Protein AF-A0A3B7BXQ2-F1 (afdb_monomer_lite)

Foldseek 3Di:
DDDPPPPPPQPQAFWEWAWDWAWQFADPQRKTKTKIKTWTRLRSHPADTKIWIWMWIDDLPDIRTFTDDIQDRPPVVCRVVVVVVVVCVRPDHDDQVNVVCCCCPGVVVPGDTGGDDQVVFFDFDKDAQVVVCVVLVHHCVVFWWATPPRKTFDDFDPRRMWTFGGPSNQKTKTWAWDPCVVVDDGHTGDIPDARPNQWDADPVRDTDGPHTPTYTTTTMTGHDPPDDD

Radius of gyration: 19.95 Å; chains: 1; bounding box: 48×44×71 Å

Secondary structure (DSSP, 8-state):
-----------PPPPEEEEEEEEEEE-TTS-EEEEEEEEEESS--SS---EEEEEEEE-SS-EEEEEEEEE-S-SHHHHHHHHHHHHHHHHSPPPHHHHHHIIIIISTTSS------GGGGEEEEEEEHHHHHHHHT--TTTS--B-GGG-BEEEE-TT-EEEEEEE-SSEEEEEEE--GGGTPPPBSEEE----TTSEEE-TTS-EEE---SEEEEEEEEE-------

pLDDT: mean 87.84, std 15.31, range [30.58, 98.56]

Sequence (229 aa):
MFSLSSSMVSITSPSTIESSIIPISINQKGEILCKTRFSKNEMGAYSPMEIQYGFCIITKDTINEFITKTLLPTPESSYFKQKDYWDIIFKSKTNQQQLDEINKIILKNKYSFSLTDLNIFKINKVLSISKFEKNKNTSLKNNKQKGLKGAKSKEYFSDKKIRVLYDFGNIVILENDNNIDQNELELGANFDYHNSSNITTDNNGNNISLGFDISQVTGILIINNINPK

Structure (mmCIF, N/CA/C/O backbone):
data_AF-A0A3B7BXQ2-F1
#
_entry.id   AF-A0A3B7BXQ2-F1
#
loop_
_atom_site.group_PDB
_atom_site.id
_atom_site.type_symbol
_atom_site.label_atom_id
_atom_site.label_alt_id
_atom_site.label_comp_id
_atom_site.label_asym_id
_atom_site.label_entity_id
_atom_site.label_seq_id
_atom_site.pdbx_PDB_ins_code
_atom_site.Cartn_x
_atom_site.Cartn_y
_atom_site.Cartn_z
_atom_site.occupancy
_atom_site.B_iso_or_equiv
_atom_site.auth_seq_id
_atom_site.auth_comp_id
_atom_site.auth_asym_id
_atom_site.auth_atom_id
_atom_site.pdbx_PDB_model_num
ATOM 1 N N . MET A 1 1 ? 12.575 -25.418 -51.797 1.00 35.78 1 MET A N 1
ATOM 2 C CA . MET A 1 1 ? 12.784 -24.275 -50.884 1.00 35.78 1 MET A CA 1
ATOM 3 C C . MET A 1 1 ? 11.773 -24.393 -49.760 1.00 35.78 1 MET A C 1
ATOM 5 O O . MET A 1 1 ? 10.597 -24.169 -50.003 1.00 35.78 1 MET A O 1
ATOM 9 N N . PHE A 1 2 ? 12.204 -24.817 -48.574 1.00 33.88 2 PHE A N 1
ATOM 10 C CA . PHE A 1 2 ? 11.361 -24.782 -47.380 1.00 33.88 2 PHE A CA 1
ATOM 11 C C . PHE A 1 2 ? 11.531 -23.407 -46.734 1.00 33.88 2 PHE A C 1
ATOM 13 O O . PHE A 1 2 ? 12.618 -23.075 -46.270 1.00 33.88 2 PHE A O 1
ATOM 20 N N . SER A 1 3 ? 10.481 -22.587 -46.770 1.00 37.41 3 SER A N 1
ATOM 21 C CA . SER A 1 3 ? 10.411 -21.374 -45.958 1.00 37.41 3 SER A CA 1
ATOM 22 C C . SER A 1 3 ? 10.034 -21.800 -44.541 1.00 37.41 3 SER A C 1
ATOM 24 O O . SER A 1 3 ? 8.917 -22.247 -44.297 1.00 37.41 3 SER A O 1
ATOM 26 N N . LEU A 1 4 ? 10.996 -21.731 -43.622 1.00 39.47 4 LEU A N 1
ATOM 27 C CA . LEU A 1 4 ? 10.734 -21.764 -42.188 1.00 39.47 4 LEU A CA 1
ATOM 28 C C . LEU A 1 4 ? 10.170 -20.391 -41.816 1.00 39.47 4 LEU A C 1
ATOM 30 O O . LEU A 1 4 ? 10.926 -19.441 -41.627 1.00 39.47 4 LEU A O 1
ATOM 34 N N . SER A 1 5 ? 8.846 -20.267 -41.742 1.00 41.09 5 SER A N 1
ATOM 35 C CA . SER A 1 5 ? 8.227 -19.132 -41.066 1.00 41.09 5 SER A CA 1
ATOM 36 C C . SER A 1 5 ? 8.486 -19.295 -39.570 1.00 41.09 5 SER A C 1
ATOM 38 O O . SER A 1 5 ? 7.778 -20.028 -38.880 1.00 41.09 5 SER A O 1
ATOM 40 N N . SER A 1 6 ? 9.536 -18.650 -39.072 1.00 38.22 6 SER A N 1
ATOM 41 C CA . SER A 1 6 ? 9.735 -18.414 -37.649 1.00 38.22 6 SER A CA 1
ATOM 42 C C . SER A 1 6 ? 8.580 -17.548 -37.155 1.00 38.22 6 SER A C 1
ATOM 44 O O . SER A 1 6 ? 8.621 -16.322 -37.219 1.00 38.22 6 SER A O 1
ATOM 46 N N . SER A 1 7 ? 7.516 -18.190 -36.673 1.00 39.69 7 SER A N 1
ATOM 47 C CA . SER A 1 7 ? 6.540 -17.529 -35.821 1.00 39.69 7 SER A CA 1
ATOM 48 C C . SER A 1 7 ? 7.286 -17.100 -34.559 1.00 39.69 7 SER A C 1
ATOM 50 O O . SER A 1 7 ? 7.487 -17.902 -33.646 1.00 39.69 7 SER A O 1
ATOM 52 N N . MET A 1 8 ? 7.752 -15.850 -34.521 1.00 36.81 8 MET A N 1
ATOM 53 C CA . MET A 1 8 ? 8.027 -15.191 -33.253 1.00 36.81 8 MET A CA 1
ATOM 54 C C . MET A 1 8 ? 6.691 -15.140 -32.523 1.00 36.81 8 MET A C 1
ATOM 56 O O . MET A 1 8 ? 5.854 -14.279 -32.782 1.00 36.81 8 MET A O 1
ATOM 60 N N . VAL A 1 9 ? 6.461 -16.116 -31.650 1.00 34.75 9 VAL A N 1
ATOM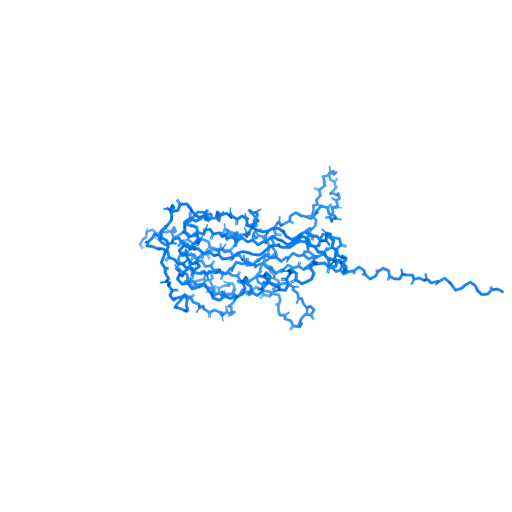 61 C CA . VAL A 1 9 ? 5.496 -15.960 -30.574 1.00 34.75 9 VAL A CA 1
ATOM 62 C C . VAL A 1 9 ? 6.065 -14.818 -29.746 1.00 34.75 9 VAL A C 1
ATOM 64 O O . VAL A 1 9 ? 7.014 -15.015 -28.991 1.00 34.75 9 VAL A O 1
ATOM 67 N N . SER A 1 10 ? 5.577 -13.598 -29.964 1.00 42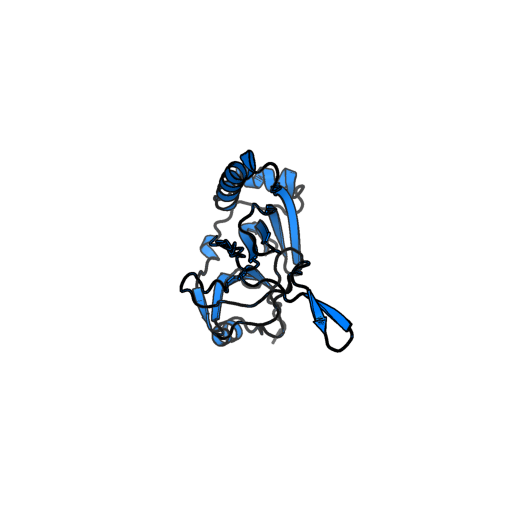.91 10 SER A N 1
ATOM 68 C CA . SER A 1 10 ? 5.774 -12.525 -28.998 1.00 42.91 10 SER A CA 1
ATOM 69 C C . SER A 1 10 ? 5.166 -13.034 -27.702 1.00 42.91 10 SER A C 1
ATOM 71 O O . SER A 1 10 ? 3.946 -13.092 -27.572 1.00 42.91 10 SER A O 1
ATOM 73 N N . ILE A 1 11 ? 6.013 -13.500 -26.785 1.00 47.50 11 ILE A N 1
ATOM 74 C CA . ILE A 1 11 ? 5.604 -13.890 -25.441 1.00 47.50 11 ILE A CA 1
ATOM 75 C C . ILE A 1 11 ? 5.272 -12.579 -24.726 1.00 47.50 11 ILE A C 1
ATOM 77 O O . ILE A 1 11 ? 6.119 -11.974 -24.071 1.00 47.50 11 ILE A O 1
ATOM 81 N N . THR A 1 12 ? 4.060 -12.080 -24.945 1.00 62.28 12 THR A N 1
ATOM 82 C CA . THR A 1 12 ? 3.475 -11.010 -24.143 1.00 62.28 12 THR A CA 1
ATOM 83 C C . THR A 1 12 ? 3.100 -11.622 -22.798 1.00 62.28 12 THR A C 1
ATOM 85 O O . THR A 1 12 ? 2.329 -12.581 -22.746 1.00 62.28 12 THR A O 1
ATOM 88 N N . SER A 1 13 ? 3.684 -11.115 -21.718 1.00 71.00 13 SER A N 1
ATOM 89 C CA . SER A 1 13 ? 3.204 -11.368 -20.364 1.00 71.00 13 SER A CA 1
ATOM 90 C C . SER A 1 13 ? 1.860 -10.659 -20.140 1.00 71.00 13 SER A C 1
ATOM 92 O O . SER A 1 13 ? 1.489 -9.774 -20.911 1.00 71.00 13 SER A O 1
ATOM 94 N N . PRO A 1 14 ? 1.124 -10.990 -19.073 1.00 82.88 14 PRO A N 1
ATOM 95 C CA . PRO A 1 14 ? -0.015 -10.183 -18.657 1.00 82.88 14 PRO A CA 1
ATOM 96 C C . PRO A 1 14 ? 0.431 -8.758 -18.299 1.00 82.88 14 PRO A C 1
ATOM 98 O O . PRO A 1 14 ? 1.573 -8.540 -17.870 1.00 82.88 14 PRO A O 1
ATOM 101 N N . SER A 1 15 ? -0.463 -7.786 -18.460 1.00 87.62 15 SER A N 1
ATOM 102 C CA . SER A 1 15 ? -0.266 -6.442 -17.911 1.00 87.62 15 SER A CA 1
ATOM 103 C C . SER A 1 15 ? -0.322 -6.496 -16.382 1.00 87.62 15 SER A C 1
ATOM 105 O O . SER A 1 15 ? -1.166 -7.187 -15.810 1.00 87.62 15 SER A O 1
ATOM 107 N N . THR A 1 16 ? 0.584 -5.796 -15.694 1.00 90.38 16 THR A N 1
ATOM 108 C CA . THR A 1 16 ? 0.709 -5.901 -14.230 1.00 90.38 16 THR A CA 1
ATOM 109 C C . THR A 1 16 ? 0.721 -4.552 -13.518 1.00 90.38 16 THR A C 1
ATOM 111 O O . THR A 1 16 ? 1.256 -3.565 -14.025 1.00 90.38 16 THR A O 1
ATOM 114 N N . ILE A 1 17 ? 0.158 -4.503 -12.311 1.00 93.38 17 ILE A N 1
ATOM 115 C CA . ILE A 1 17 ? 0.294 -3.380 -11.383 1.00 93.38 17 ILE A CA 1
ATOM 116 C C . ILE A 1 17 ? 0.806 -3.871 -10.029 1.00 93.38 17 ILE A C 1
ATOM 118 O O . ILE A 1 17 ? 0.263 -4.797 -9.431 1.00 93.38 17 ILE A O 1
ATOM 122 N N . GLU A 1 18 ? 1.840 -3.204 -9.522 1.00 95.25 18 GLU A N 1
ATOM 123 C CA . GLU A 1 18 ? 2.380 -3.418 -8.182 1.00 95.25 18 GLU A CA 1
ATOM 124 C C . GLU A 1 18 ? 2.270 -2.108 -7.397 1.00 95.25 18 GLU A C 1
ATOM 126 O O . GLU A 1 18 ? 2.914 -1.109 -7.723 1.00 95.25 18 GLU A O 1
ATOM 131 N N . SER A 1 19 ? 1.458 -2.099 -6.344 1.00 97.44 19 SER A N 1
ATOM 132 C CA . SER A 1 19 ? 1.266 -0.962 -5.447 1.00 97.44 19 SER A CA 1
ATOM 133 C C . SER A 1 19 ? 1.409 -1.431 -4.007 1.00 97.44 19 SER A C 1
ATOM 135 O O . SER A 1 19 ? 0.560 -2.147 -3.488 1.00 97.44 19 SER A O 1
ATOM 137 N N . SER A 1 20 ? 2.494 -1.049 -3.343 1.00 98.12 20 SER A N 1
ATOM 138 C CA . SER A 1 20 ? 2.822 -1.552 -2.009 1.00 98.12 20 SER A CA 1
ATOM 139 C C . SER A 1 20 ? 2.931 -0.423 -0.995 1.00 98.12 20 SER A C 1
ATOM 141 O O . SER A 1 20 ? 3.563 0.605 -1.254 1.00 98.12 20 SER A O 1
ATOM 143 N N . ILE A 1 21 ? 2.360 -0.650 0.189 1.00 98.38 21 ILE A N 1
ATOM 144 C CA . ILE A 1 21 ? 2.405 0.264 1.334 1.00 98.38 21 ILE A CA 1
ATOM 145 C C . ILE A 1 21 ? 2.918 -0.517 2.545 1.00 98.38 21 ILE A C 1
ATOM 147 O O . ILE A 1 21 ? 2.303 -1.493 2.965 1.00 98.38 21 ILE A O 1
ATOM 151 N N . ILE A 1 22 ? 4.036 -0.080 3.128 1.00 97.75 22 I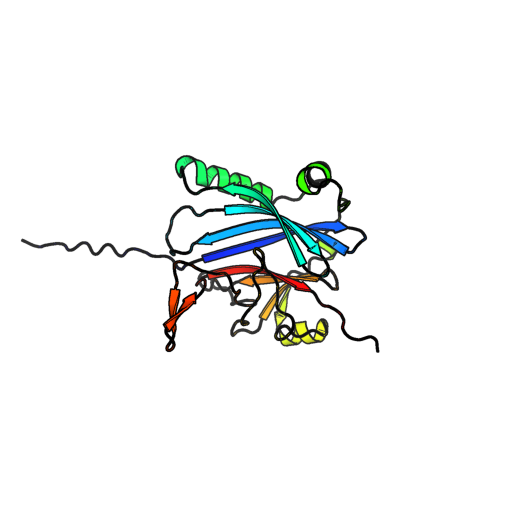LE A N 1
ATOM 152 C CA . ILE A 1 22 ? 4.607 -0.688 4.339 1.00 97.75 22 ILE A CA 1
ATOM 153 C C . ILE A 1 22 ? 4.607 0.353 5.459 1.00 97.75 22 ILE A C 1
ATOM 155 O O . ILE A 1 22 ? 5.382 1.310 5.381 1.00 97.75 22 ILE A O 1
ATOM 159 N N . PRO A 1 23 ? 3.784 0.192 6.509 1.00 98.06 23 PRO A N 1
ATOM 160 C CA . PRO A 1 23 ? 3.825 1.056 7.684 1.00 98.06 23 PRO A CA 1
ATOM 161 C C . PRO A 1 23 ? 5.197 1.027 8.360 1.00 98.06 23 PRO A C 1
ATOM 163 O O . PRO A 1 23 ? 5.786 -0.042 8.526 1.00 98.06 23 PRO A O 1
ATOM 166 N N . ILE A 1 24 ? 5.692 2.195 8.777 1.00 97.56 24 ILE A N 1
ATOM 167 C CA . ILE A 1 24 ? 6.969 2.339 9.499 1.00 97.56 24 ILE A CA 1
ATOM 168 C C . ILE A 1 24 ? 6.869 3.134 10.809 1.00 97.56 24 ILE A C 1
ATOM 170 O O . ILE A 1 24 ? 7.738 2.983 11.661 1.00 97.56 24 ILE A O 1
ATOM 174 N N . SER A 1 25 ? 5.831 3.953 11.003 1.00 97.69 25 SER A N 1
ATOM 175 C CA . SER A 1 25 ? 5.552 4.623 12.282 1.00 97.69 25 SER A CA 1
ATOM 176 C C . SER A 1 25 ? 4.088 5.082 12.352 1.00 97.69 25 SER A C 1
ATOM 178 O O . SER A 1 25 ? 3.430 5.221 11.322 1.00 97.69 25 SER A O 1
ATOM 180 N N . ILE A 1 26 ? 3.582 5.328 13.561 1.00 97.38 26 ILE A N 1
ATOM 181 C CA . ILE A 1 26 ? 2.288 5.960 13.835 1.00 97.38 26 ILE A CA 1
ATOM 182 C C . ILE A 1 26 ? 2.505 7.078 14.859 1.00 97.38 26 ILE A C 1
ATOM 184 O O . ILE A 1 26 ? 3.268 6.907 15.808 1.00 97.38 26 ILE A O 1
ATOM 188 N N . ASN A 1 27 ? 1.878 8.237 14.661 1.00 96.25 27 ASN A N 1
ATOM 189 C CA . ASN A 1 27 ? 1.990 9.355 15.600 1.00 96.25 27 ASN A CA 1
ATOM 190 C C . ASN A 1 27 ? 0.811 9.397 16.588 1.00 96.25 27 ASN A C 1
ATOM 192 O O . ASN A 1 27 ? -0.157 8.644 16.489 1.00 96.25 27 ASN A O 1
ATOM 196 N N . GLN A 1 28 ? 0.862 10.338 17.533 1.00 93.75 28 GLN A N 1
ATOM 197 C CA . GLN A 1 28 ? -0.178 10.512 18.556 1.00 93.75 28 GLN A CA 1
ATOM 198 C C . GLN A 1 28 ? -1.555 10.904 17.994 1.00 93.75 28 GLN A C 1
ATOM 200 O O . GLN A 1 28 ? -2.560 10.742 18.679 1.00 93.75 28 GLN A O 1
ATOM 205 N N . LYS A 1 29 ? -1.621 11.410 16.756 1.00 94.12 29 LYS A N 1
ATOM 206 C CA . LYS A 1 29 ? -2.882 11.732 16.069 1.00 94.12 29 LYS A CA 1
ATOM 207 C C . LYS A 1 29 ? -3.501 10.512 15.378 1.00 94.12 29 LYS A C 1
ATOM 209 O O . LYS A 1 29 ? -4.577 10.633 14.798 1.00 94.12 29 LYS A O 1
ATOM 214 N N . GLY A 1 30 ? -2.830 9.360 15.415 1.00 94.25 30 GLY A N 1
ATOM 215 C CA . GLY A 1 30 ? -3.238 8.157 14.696 1.00 94.25 30 GLY A CA 1
ATOM 216 C C . GLY A 1 30 ? -2.938 8.207 13.195 1.00 94.25 30 GLY A C 1
ATOM 217 O O . GLY A 1 30 ? -3.483 7.407 12.440 1.00 94.25 30 GLY A O 1
ATOM 218 N N . GLU A 1 31 ? -2.096 9.140 12.743 1.00 97.19 31 GLU A N 1
ATOM 219 C CA . GLU A 1 31 ? -1.613 9.180 11.361 1.00 97.19 31 GLU A CA 1
ATOM 220 C C . GLU A 1 31 ? -0.478 8.167 11.206 1.00 97.19 31 GLU A C 1
ATOM 222 O O . GLU A 1 31 ? 0.341 8.020 12.113 1.00 97.19 31 GLU A O 1
ATOM 227 N N . ILE A 1 32 ? -0.414 7.473 10.070 1.00 98.31 32 ILE A N 1
ATOM 228 C CA . ILE A 1 32 ? 0.535 6.373 9.850 1.00 98.31 32 ILE A CA 1
ATOM 229 C C . ILE A 1 32 ? 1.505 6.763 8.738 1.00 98.31 32 ILE A C 1
ATOM 231 O O . ILE A 1 32 ? 1.097 6.990 7.598 1.00 98.31 32 ILE A O 1
ATOM 235 N N . LEU A 1 33 ? 2.796 6.803 9.054 1.00 98.50 33 LEU A N 1
ATOM 236 C CA . LEU A 1 33 ? 3.865 6.957 8.075 1.00 98.50 33 LEU A CA 1
ATOM 237 C C . LEU A 1 33 ? 4.190 5.597 7.463 1.00 98.50 33 LEU A C 1
ATOM 239 O O . LEU A 1 33 ? 4.472 4.639 8.184 1.00 98.50 33 LEU A O 1
ATOM 243 N N . CYS A 1 34 ? 4.209 5.530 6.136 1.00 98.50 34 CYS A N 1
ATOM 244 C CA . CYS A 1 34 ? 4.526 4.322 5.385 1.00 98.50 34 CYS A CA 1
ATOM 245 C C . CYS A 1 34 ? 5.607 4.582 4.334 1.00 98.50 34 CYS A C 1
ATOM 247 O O . CYS A 1 34 ? 5.706 5.688 3.801 1.00 98.50 34 CYS A O 1
ATOM 249 N N . LYS A 1 35 ? 6.370 3.544 3.987 1.00 98.50 35 LYS A N 1
ATOM 250 C CA . LYS A 1 35 ? 7.128 3.469 2.731 1.00 98.50 35 LYS A CA 1
ATOM 251 C C . LYS A 1 35 ? 6.192 3.038 1.608 1.00 98.50 35 LYS A C 1
ATOM 253 O O . LYS A 1 35 ? 5.305 2.211 1.833 1.00 98.50 35 LYS A O 1
ATOM 258 N N . THR A 1 36 ? 6.421 3.548 0.405 1.00 98.56 36 THR A N 1
ATOM 259 C CA . THR A 1 36 ? 5.633 3.203 -0.780 1.00 98.56 36 THR A CA 1
ATOM 260 C C . THR A 1 36 ? 6.518 2.742 -1.927 1.00 98.56 36 THR A C 1
ATOM 262 O O . THR A 1 36 ? 7.640 3.225 -2.102 1.00 98.56 36 THR A O 1
ATOM 265 N N . ARG A 1 37 ? 5.996 1.798 -2.710 1.00 98.31 37 ARG A N 1
ATOM 266 C CA . ARG A 1 37 ? 6.568 1.355 -3.983 1.00 98.31 37 ARG A CA 1
ATOM 267 C C . ARG A 1 37 ? 5.433 1.188 -4.985 1.00 98.31 37 ARG A C 1
ATOM 269 O O . ARG A 1 37 ? 4.423 0.571 -4.660 1.00 98.31 37 ARG A O 1
ATOM 276 N N . PHE A 1 38 ? 5.596 1.739 -6.179 1.00 97.88 38 PHE A N 1
ATOM 277 C CA . PHE A 1 38 ? 4.592 1.699 -7.234 1.00 97.88 38 PHE A CA 1
ATOM 278 C C . PHE A 1 38 ? 5.244 1.410 -8.586 1.00 97.88 38 PHE A C 1
ATOM 280 O O . PHE A 1 38 ? 6.212 2.076 -8.947 1.00 97.88 38 PHE A O 1
ATOM 287 N N . SER A 1 39 ? 4.714 0.444 -9.328 1.00 95.44 39 SER A N 1
ATOM 288 C CA . SER A 1 39 ? 5.153 0.080 -10.677 1.00 95.44 39 SER A CA 1
ATOM 289 C C . SER A 1 39 ? 3.953 -0.351 -11.511 1.00 95.44 39 SER A C 1
ATOM 291 O O . SER A 1 39 ? 3.047 -1.004 -10.993 1.00 95.44 39 SER A O 1
ATOM 293 N N . LYS A 1 40 ? 3.960 -0.005 -12.800 1.00 92.31 40 LYS A N 1
ATOM 294 C CA . LYS A 1 40 ? 2.943 -0.420 -13.772 1.00 92.31 40 LYS A CA 1
ATOM 295 C C . LYS A 1 40 ? 3.602 -0.982 -15.032 1.00 92.31 40 LYS A C 1
ATOM 297 O O . LYS A 1 40 ? 4.460 -0.331 -15.622 1.00 92.31 40 LYS A O 1
ATOM 302 N N . ASN A 1 41 ? 3.170 -2.165 -15.451 1.00 89.06 41 ASN A N 1
ATOM 303 C CA . ASN A 1 41 ? 3.472 -2.773 -16.740 1.00 89.06 41 ASN A CA 1
ATOM 304 C C . ASN A 1 41 ? 2.203 -2.768 -17.594 1.00 89.06 41 ASN A C 1
ATOM 306 O O . ASN A 1 41 ? 1.392 -3.687 -17.531 1.00 89.06 41 ASN A O 1
ATOM 310 N N . GLU A 1 42 ? 2.015 -1.710 -18.375 1.00 84.75 42 GLU A N 1
ATOM 311 C CA . GLU A 1 42 ? 0.799 -1.532 -19.178 1.00 84.75 42 GLU A CA 1
ATOM 312 C C . GLU A 1 42 ? 0.742 -2.454 -20.398 1.00 84.75 42 GLU A C 1
ATOM 314 O O . GLU A 1 42 ? -0.342 -2.857 -20.807 1.00 84.75 42 GLU A O 1
ATOM 319 N N . MET A 1 43 ? 1.901 -2.780 -20.978 1.00 77.06 43 MET A N 1
ATOM 320 C CA . MET A 1 43 ? 1.991 -3.516 -22.244 1.00 77.06 43 MET A CA 1
ATOM 321 C C . MET A 1 43 ? 2.114 -5.029 -22.063 1.00 77.06 43 MET A C 1
ATOM 323 O O . MET A 1 43 ? 2.102 -5.750 -23.055 1.00 77.06 43 MET A O 1
ATOM 327 N N . GLY A 1 44 ? 2.302 -5.505 -20.828 1.00 71.00 44 GLY A N 1
ATOM 328 C CA . GLY A 1 44 ? 2.573 -6.916 -20.589 1.00 71.00 44 GLY A CA 1
ATOM 329 C C . GLY A 1 44 ? 3.853 -7.380 -21.293 1.00 71.00 44 GLY A C 1
ATOM 330 O O . GLY A 1 44 ? 3.921 -8.453 -21.875 1.00 71.00 44 GLY A O 1
ATOM 331 N N . ALA A 1 45 ? 4.882 -6.536 -21.321 1.00 70.44 45 ALA A N 1
ATOM 332 C CA . ALA A 1 45 ? 6.175 -6.906 -21.885 1.00 70.44 45 ALA A CA 1
ATOM 333 C C . ALA A 1 45 ? 7.148 -7.296 -20.767 1.00 70.44 45 ALA A C 1
ATOM 335 O O . ALA A 1 45 ? 7.136 -6.694 -19.690 1.00 70.44 45 ALA A O 1
ATOM 336 N N . TYR A 1 46 ? 8.047 -8.245 -21.045 1.00 68.00 46 TYR A N 1
ATOM 337 C CA . TYR A 1 46 ? 9.214 -8.545 -20.207 1.00 68.00 46 TYR A CA 1
ATOM 338 C C . TYR A 1 46 ? 10.300 -7.466 -20.364 1.00 68.00 46 TYR A C 1
ATOM 340 O O . TYR A 1 46 ? 11.423 -7.755 -20.770 1.00 68.00 46 TYR A O 1
ATOM 348 N N . SER A 1 47 ? 9.972 -6.206 -20.080 1.00 71.75 47 SER A N 1
ATOM 349 C CA . SER A 1 47 ? 10.932 -5.100 -20.112 1.00 71.75 47 SER A CA 1
ATOM 350 C C . SER A 1 47 ? 11.031 -4.403 -18.752 1.00 71.75 47 SER A C 1
ATOM 352 O O . SER A 1 47 ? 10.097 -4.472 -17.950 1.00 71.75 47 SER A O 1
ATOM 354 N N . PRO A 1 48 ? 12.151 -3.718 -18.461 1.00 83.12 48 PRO A N 1
ATOM 355 C CA . PRO A 1 48 ? 12.227 -2.779 -17.349 1.00 83.12 48 PRO A CA 1
ATOM 356 C C . PRO A 1 48 ? 11.029 -1.819 -17.342 1.00 83.12 48 PRO A C 1
ATOM 358 O O . PRO A 1 48 ? 10.646 -1.298 -18.390 1.00 83.12 48 PRO A O 1
ATOM 361 N N . MET A 1 49 ? 10.462 -1.566 -16.161 1.00 88.81 49 MET A N 1
ATOM 362 C CA . MET A 1 49 ? 9.316 -0.666 -15.975 1.00 88.81 49 MET A CA 1
ATOM 363 C C . MET A 1 49 ? 9.687 0.504 -15.074 1.00 88.81 49 MET A C 1
ATOM 365 O O . MET A 1 49 ? 10.583 0.399 -14.237 1.00 88.81 49 MET A O 1
ATOM 369 N N . GLU A 1 50 ? 8.998 1.631 -15.203 1.00 93.62 50 GLU A N 1
ATOM 370 C CA . GLU A 1 50 ? 9.186 2.710 -14.235 1.00 93.62 50 GLU A CA 1
ATOM 371 C C . GLU A 1 50 ? 8.778 2.244 -12.827 1.00 93.62 50 GLU A C 1
ATOM 373 O O . GLU A 1 50 ? 7.677 1.727 -12.639 1.00 93.62 50 GLU A O 1
ATOM 378 N N . ILE A 1 51 ? 9.648 2.463 -11.835 1.00 96.56 51 ILE A N 1
ATOM 379 C CA . ILE A 1 51 ? 9.334 2.206 -10.422 1.00 96.56 51 ILE A CA 1
ATOM 380 C C . ILE A 1 51 ? 9.453 3.504 -9.635 1.00 96.56 51 ILE A C 1
ATOM 382 O O . ILE A 1 51 ? 10.494 4.162 -9.643 1.00 96.56 51 ILE A O 1
ATOM 386 N N . GLN A 1 52 ? 8.401 3.849 -8.904 1.00 98.25 52 GLN A N 1
ATOM 387 C CA . GLN A 1 52 ? 8.374 4.982 -7.993 1.00 98.25 52 GLN A CA 1
ATOM 388 C C . GLN A 1 52 ? 8.466 4.487 -6.552 1.00 98.25 52 GLN A C 1
ATOM 390 O O . GLN A 1 52 ? 7.616 3.728 -6.089 1.00 98.25 52 GLN A O 1
ATOM 395 N N . TYR A 1 53 ? 9.481 4.955 -5.836 1.00 98.44 53 TYR A N 1
ATOM 396 C CA . TYR A 1 53 ? 9.631 4.785 -4.398 1.00 98.44 53 TYR A CA 1
ATOM 397 C C . TYR A 1 53 ? 9.331 6.101 -3.692 1.00 98.44 53 TYR A C 1
ATOM 399 O O . TYR A 1 53 ? 9.612 7.199 -4.193 1.00 98.44 53 TYR A O 1
ATOM 407 N N . GLY A 1 54 ? 8.777 5.987 -2.496 1.00 98.19 54 GLY A N 1
ATOM 408 C CA . GLY A 1 54 ? 8.419 7.153 -1.722 1.00 98.19 54 GLY A CA 1
ATOM 409 C C . GLY A 1 54 ? 7.942 6.825 -0.325 1.00 98.19 54 GLY A C 1
ATOM 410 O O . GLY A 1 54 ? 8.232 5.771 0.248 1.00 98.19 54 GLY A O 1
ATOM 411 N N . PHE A 1 55 ? 7.193 7.776 0.208 1.00 98.38 55 PHE A N 1
ATOM 412 C CA . PHE A 1 55 ? 6.516 7.671 1.484 1.00 98.38 55 PHE A CA 1
ATOM 413 C C . PHE A 1 55 ? 5.059 8.076 1.322 1.00 98.38 55 PHE A C 1
ATOM 415 O O . PHE A 1 55 ? 4.696 8.794 0.389 1.00 98.38 55 PHE A O 1
ATOM 422 N N . CYS A 1 56 ? 4.218 7.664 2.259 1.00 98.31 56 CYS A N 1
ATOM 423 C CA . CYS A 1 56 ? 2.905 8.266 2.408 1.00 98.31 56 CYS A CA 1
ATOM 424 C C . CYS A 1 56 ? 2.523 8.446 3.870 1.00 98.31 56 CYS A C 1
ATOM 426 O O . CYS A 1 56 ? 2.979 7.700 4.737 1.00 98.31 56 CYS A O 1
ATOM 428 N N . ILE A 1 57 ? 1.650 9.419 4.119 1.00 98.25 57 ILE A N 1
ATOM 429 C CA . ILE A 1 57 ? 0.921 9.542 5.378 1.00 98.25 57 ILE A CA 1
ATOM 430 C C . ILE A 1 57 ? -0.508 9.077 5.142 1.00 98.25 57 ILE A C 1
ATOM 432 O O . ILE A 1 57 ? -1.224 9.675 4.338 1.00 98.25 57 ILE A O 1
ATOM 436 N N . ILE A 1 58 ? -0.918 8.027 5.846 1.00 98.12 58 ILE A N 1
ATOM 437 C CA . ILE A 1 58 ? -2.320 7.631 5.916 1.00 98.12 58 ILE A CA 1
ATOM 438 C C . ILE A 1 58 ? -2.962 8.415 7.055 1.00 98.12 58 ILE A C 1
ATOM 440 O O . ILE A 1 58 ? -2.525 8.327 8.204 1.00 98.12 58 ILE A O 1
ATOM 444 N N . THR A 1 59 ? -3.994 9.182 6.731 1.00 94.81 59 THR A N 1
ATOM 445 C CA . THR A 1 59 ? -4.833 9.877 7.708 1.00 94.81 59 THR A CA 1
ATOM 446 C C . THR A 1 59 ? -6.195 9.194 7.797 1.00 94.81 59 THR A C 1
ATOM 448 O O . THR A 1 59 ? -6.505 8.274 7.038 1.00 94.81 59 THR A O 1
ATOM 451 N N . LYS A 1 60 ? -7.058 9.688 8.688 1.00 90.06 60 LYS A N 1
ATOM 452 C CA . LYS A 1 60 ? -8.464 9.267 8.756 1.00 90.06 60 LYS A CA 1
ATOM 453 C C . LYS A 1 60 ? -9.268 9.556 7.480 1.00 90.06 60 LYS A C 1
ATOM 455 O O . LYS A 1 60 ? -10.383 9.081 7.372 1.00 90.06 60 LYS A O 1
ATOM 460 N N . ASP A 1 61 ? -8.742 10.336 6.533 1.00 87.69 61 ASP A N 1
ATOM 461 C CA . ASP A 1 61 ? -9.494 10.755 5.346 1.00 87.69 61 ASP A CA 1
ATOM 462 C C . ASP A 1 61 ? -8.813 10.343 4.036 1.00 87.69 61 ASP A C 1
ATOM 464 O O . ASP A 1 61 ? -9.496 10.126 3.032 1.00 87.69 61 ASP A O 1
ATOM 468 N N . THR A 1 62 ? -7.483 10.227 3.994 1.00 91.25 62 THR A N 1
ATOM 469 C CA . THR A 1 62 ? -6.755 10.100 2.723 1.00 91.25 62 THR A CA 1
ATOM 470 C C . THR A 1 62 ? -5.371 9.459 2.862 1.00 91.25 62 THR A C 1
ATOM 472 O O . THR A 1 62 ? -4.877 9.229 3.965 1.00 91.25 62 THR A O 1
ATOM 475 N N . ILE A 1 63 ? -4.744 9.202 1.713 1.00 96.75 63 ILE A N 1
ATOM 476 C CA . ILE A 1 63 ? -3.316 8.919 1.570 1.00 96.75 63 ILE A CA 1
ATOM 477 C C . ILE A 1 63 ? -2.654 10.178 1.001 1.00 96.75 63 ILE A C 1
ATOM 479 O O . ILE A 1 63 ? -3.010 10.627 -0.086 1.00 96.75 63 ILE A O 1
ATOM 483 N N . ASN A 1 64 ? -1.678 10.732 1.715 1.00 96.94 64 ASN A N 1
ATOM 484 C CA . ASN A 1 64 ? -0.834 11.822 1.224 1.00 96.94 64 ASN A CA 1
ATOM 485 C C . ASN A 1 64 ? 0.509 11.248 0.764 1.00 96.94 64 ASN A C 1
ATOM 487 O O . ASN A 1 64 ? 1.293 10.805 1.601 1.00 96.94 64 ASN A O 1
ATOM 491 N N . GLU A 1 65 ? 0.771 11.235 -0.543 1.00 97.62 65 GLU A N 1
ATOM 492 C CA . GLU A 1 65 ? 1.965 10.621 -1.141 1.00 97.62 65 GLU A CA 1
ATOM 493 C C . GLU A 1 65 ? 3.129 11.608 -1.322 1.00 97.62 65 GLU A C 1
ATOM 495 O O . GLU A 1 65 ? 2.941 12.763 -1.701 1.00 97.62 65 GLU A O 1
ATOM 500 N N . PHE A 1 66 ? 4.351 11.115 -1.120 1.00 97.25 66 PHE A N 1
ATOM 501 C CA . PHE A 1 66 ? 5.611 11.832 -1.305 1.00 97.25 66 PHE A CA 1
ATOM 502 C C . PHE A 1 66 ? 6.557 10.958 -2.130 1.00 97.25 66 PHE A C 1
ATOM 504 O O . PHE A 1 66 ? 7.150 10.014 -1.608 1.00 97.25 66 PHE A O 1
ATOM 511 N N . ILE A 1 67 ? 6.700 11.252 -3.421 1.00 96.38 67 ILE A N 1
ATOM 512 C CA . ILE A 1 67 ? 7.628 10.528 -4.300 1.00 96.38 67 ILE A CA 1
ATOM 513 C C . ILE A 1 67 ? 9.043 11.047 -4.038 1.00 96.38 67 ILE A C 1
ATOM 515 O O . ILE A 1 67 ? 9.278 12.252 -4.113 1.00 96.38 67 ILE A O 1
ATOM 519 N N . THR A 1 68 ? 9.981 10.151 -3.735 1.00 95.56 68 THR A N 1
ATOM 520 C CA . THR A 1 68 ? 11.378 10.518 -3.440 1.00 95.56 68 THR A CA 1
ATOM 521 C C . THR A 1 68 ? 12.353 9.996 -4.481 1.00 95.56 68 THR A C 1
ATOM 523 O O . THR A 1 68 ? 13.392 10.615 -4.710 1.00 95.56 68 THR A O 1
ATOM 526 N N . LYS A 1 69 ? 12.027 8.880 -5.139 1.00 96.75 69 LYS A N 1
ATOM 527 C CA . LYS A 1 69 ? 12.861 8.305 -6.188 1.00 96.75 69 LYS A CA 1
ATOM 528 C C . LYS A 1 69 ? 12.005 7.693 -7.287 1.00 96.75 69 LYS A C 1
ATOM 530 O O . LYS A 1 69 ? 11.159 6.850 -7.017 1.00 96.75 69 LYS A O 1
ATOM 535 N N . THR A 1 70 ? 12.320 8.045 -8.527 1.00 97.06 70 THR A N 1
ATOM 536 C CA . THR A 1 70 ? 11.835 7.346 -9.719 1.00 97.06 70 THR A CA 1
ATOM 537 C C . THR A 1 70 ? 13.006 6.619 -10.371 1.00 97.06 70 THR A C 1
ATOM 539 O O . THR A 1 70 ? 14.069 7.209 -10.590 1.00 97.06 70 THR A O 1
ATOM 542 N N . LEU A 1 71 ? 12.833 5.328 -10.640 1.00 95.25 71 LEU A N 1
ATOM 543 C CA . LEU A 1 71 ? 13.714 4.527 -11.480 1.00 95.25 71 LEU A CA 1
ATOM 544 C C . LEU A 1 71 ? 13.108 4.451 -12.870 1.00 95.25 71 LEU A C 1
ATOM 546 O O . LEU A 1 71 ? 12.040 3.873 -13.044 1.00 95.25 71 LEU A O 1
ATOM 550 N N . LEU A 1 72 ? 13.802 5.035 -13.841 1.00 93.19 72 LEU A N 1
ATOM 551 C CA . LEU A 1 72 ? 13.421 4.954 -15.243 1.00 93.19 72 LEU A CA 1
ATOM 552 C C . LEU A 1 72 ? 14.020 3.687 -15.868 1.00 93.19 72 LEU A C 1
ATOM 554 O O . LEU A 1 72 ? 15.148 3.329 -15.522 1.00 93.19 72 LEU A O 1
ATOM 558 N N . PRO A 1 73 ? 13.312 3.037 -16.805 1.00 87.69 73 PRO A N 1
ATOM 559 C CA . PRO A 1 73 ? 13.765 1.802 -17.451 1.00 87.69 73 PRO A CA 1
ATOM 560 C C . PRO A 1 73 ? 15.042 1.975 -18.288 1.00 87.69 73 PRO A C 1
ATOM 562 O O . PRO A 1 73 ? 15.747 1.006 -18.562 1.00 87.69 73 PRO A O 1
ATOM 565 N N . THR A 1 74 ? 15.371 3.210 -18.670 1.00 86.50 74 THR A N 1
ATOM 566 C CA . THR A 1 74 ? 16.537 3.551 -19.488 1.00 86.50 74 THR A CA 1
ATOM 567 C C . THR A 1 74 ? 17.543 4.411 -18.709 1.00 86.50 74 THR A C 1
ATOM 569 O O . THR A 1 74 ? 17.133 5.419 -18.125 1.00 86.50 74 THR A O 1
ATOM 572 N N . PRO A 1 75 ? 18.855 4.098 -18.747 1.00 85.19 75 PRO A N 1
ATOM 573 C CA . PRO A 1 75 ? 19.470 2.951 -19.420 1.00 85.19 75 PRO A CA 1
ATOM 574 C C . PRO A 1 75 ? 19.312 1.647 -18.619 1.00 85.19 75 PRO A C 1
ATOM 576 O O . PRO A 1 75 ? 19.607 1.595 -17.419 1.00 85.19 75 PRO A O 1
ATOM 579 N N . GLU A 1 76 ? 18.932 0.574 -19.316 1.00 83.50 76 GLU A N 1
ATOM 580 C CA . GLU A 1 76 ? 18.668 -0.753 -18.736 1.00 83.50 76 GLU A CA 1
ATOM 581 C C . GLU A 1 76 ? 19.876 -1.325 -17.976 1.00 83.50 76 GLU A C 1
ATOM 583 O O . GLU A 1 76 ? 19.723 -1.942 -16.922 1.00 83.50 76 GLU A O 1
ATOM 588 N N . SER A 1 77 ? 21.096 -1.034 -18.439 1.00 84.88 77 SER A N 1
ATOM 589 C CA . SER A 1 77 ? 22.353 -1.524 -17.849 1.00 84.88 77 SER A CA 1
ATOM 590 C C . SER A 1 77 ? 22.523 -1.200 -16.359 1.00 84.88 77 SER A C 1
ATOM 592 O O . SER A 1 77 ? 23.211 -1.924 -15.636 1.00 84.88 77 SER A O 1
ATOM 594 N N . SER A 1 78 ? 21.898 -0.119 -15.884 1.00 88.88 78 SER A N 1
ATOM 595 C CA . SER A 1 78 ? 21.918 0.289 -14.474 1.00 88.88 78 SER A CA 1
ATOM 596 C C . SER A 1 78 ? 20.611 -0.009 -13.735 1.00 88.88 78 SER A C 1
ATOM 598 O O . SER A 1 78 ? 20.582 0.052 -12.504 1.00 88.88 78 SER A O 1
ATOM 600 N N . TYR A 1 79 ? 19.543 -0.323 -14.470 1.00 92.62 79 TYR A N 1
ATOM 601 C CA . TYR A 1 79 ? 18.183 -0.409 -13.952 1.00 92.62 79 TYR A CA 1
ATOM 602 C C . TYR A 1 79 ? 18.049 -1.495 -12.886 1.00 92.62 79 TYR A C 1
ATOM 604 O O . TYR A 1 79 ? 17.658 -1.198 -11.761 1.00 92.62 79 TYR A O 1
ATOM 612 N N . PHE A 1 80 ? 18.444 -2.732 -13.200 1.00 91.75 80 PHE A N 1
ATOM 613 C CA . PHE A 1 80 ? 18.267 -3.866 -12.289 1.00 91.75 80 PHE A CA 1
ATOM 614 C C . PHE A 1 80 ? 19.067 -3.704 -10.992 1.00 91.75 80 PHE A C 1
ATOM 616 O O . PHE A 1 80 ? 18.528 -3.903 -9.909 1.00 91.75 80 PHE A O 1
ATOM 623 N N . LYS A 1 81 ? 20.312 -3.212 -11.077 1.00 92.75 81 LYS A N 1
ATOM 624 C CA . LYS A 1 81 ? 21.134 -2.925 -9.887 1.00 92.75 81 LYS A CA 1
ATOM 625 C C . LYS A 1 81 ? 20.497 -1.859 -8.995 1.00 92.75 81 LYS A C 1
ATOM 627 O O . LYS A 1 81 ? 20.497 -1.995 -7.774 1.00 92.75 81 LYS A O 1
ATOM 632 N N . GLN A 1 82 ? 19.959 -0.794 -9.594 1.00 95.12 82 GLN A N 1
ATOM 633 C CA . GLN A 1 82 ? 19.251 0.237 -8.837 1.00 95.12 82 GLN A CA 1
ATOM 634 C C . GLN A 1 82 ? 17.956 -0.308 -8.235 1.00 95.12 82 GLN A C 1
ATOM 636 O O . GLN A 1 82 ? 17.682 -0.042 -7.068 1.00 95.12 82 GLN A O 1
ATOM 641 N N . LYS A 1 83 ? 17.181 -1.082 -9.000 1.00 95.31 83 LYS A N 1
ATOM 642 C CA . LYS A 1 83 ? 15.955 -1.725 -8.526 1.00 95.31 83 LYS A CA 1
ATOM 643 C C . LYS A 1 83 ? 16.238 -2.587 -7.300 1.00 95.31 83 LYS A C 1
ATOM 645 O O . LYS A 1 83 ? 15.573 -2.403 -6.289 1.00 95.31 83 LYS A O 1
ATOM 650 N N . ASP A 1 84 ? 17.242 -3.457 -7.351 1.00 95.50 84 ASP A N 1
ATOM 651 C CA . ASP A 1 84 ? 17.586 -4.331 -6.225 1.00 95.50 84 ASP A CA 1
ATOM 652 C C . ASP A 1 84 ? 18.001 -3.523 -4.990 1.00 95.50 84 ASP A C 1
ATOM 654 O O . ASP A 1 84 ? 17.514 -3.767 -3.886 1.00 95.50 84 ASP A O 1
ATOM 658 N N . TYR A 1 85 ? 18.841 -2.500 -5.179 1.00 96.44 85 TYR A N 1
ATOM 659 C CA . TYR A 1 85 ? 19.247 -1.594 -4.106 1.00 96.44 85 TYR A CA 1
ATOM 660 C C . TYR A 1 85 ? 18.044 -0.899 -3.443 1.00 96.44 85 TYR A C 1
ATOM 662 O O . TYR A 1 85 ? 17.912 -0.903 -2.215 1.00 96.44 85 TYR A O 1
ATOM 670 N N . TRP A 1 86 ? 17.137 -0.328 -4.238 1.00 97.19 86 TRP A N 1
ATOM 671 C CA . TRP A 1 86 ? 15.967 0.380 -3.719 1.00 97.19 86 TRP A CA 1
ATOM 672 C C . TRP A 1 86 ? 14.899 -0.562 -3.158 1.00 97.19 86 TRP A C 1
ATOM 674 O O . TRP A 1 86 ? 14.273 -0.220 -2.157 1.00 97.19 86 TRP A O 1
ATOM 684 N N . ASP A 1 87 ? 14.735 -1.766 -3.709 1.00 97.06 87 ASP A N 1
ATOM 685 C CA . ASP A 1 87 ? 13.857 -2.802 -3.156 1.00 97.06 87 ASP A CA 1
ATOM 686 C C . ASP A 1 87 ? 14.343 -3.261 -1.770 1.00 97.06 87 ASP A C 1
ATOM 688 O O . ASP A 1 87 ? 13.524 -3.468 -0.870 1.00 97.06 87 ASP A O 1
ATOM 692 N N . ILE A 1 88 ? 15.661 -3.359 -1.552 1.00 97.12 88 ILE A N 1
ATOM 693 C CA . ILE A 1 88 ? 16.240 -3.642 -0.229 1.00 97.12 88 ILE A CA 1
ATOM 694 C C . ILE A 1 88 ? 15.924 -2.507 0.752 1.00 97.12 88 ILE A C 1
ATOM 696 O O . ILE A 1 88 ? 15.466 -2.765 1.866 1.00 97.12 88 ILE A O 1
ATOM 700 N N . ILE A 1 89 ? 16.117 -1.246 0.350 1.00 95.88 89 ILE A N 1
ATOM 701 C CA . ILE A 1 89 ? 15.790 -0.081 1.193 1.00 95.88 89 ILE A CA 1
ATOM 702 C C . ILE A 1 89 ? 14.295 -0.028 1.511 1.00 95.88 89 ILE A C 1
ATOM 704 O O . ILE A 1 89 ? 13.903 0.270 2.643 1.00 95.88 89 ILE A O 1
ATOM 708 N N . PHE A 1 90 ? 13.452 -0.320 0.526 1.00 97.56 90 PHE A N 1
ATOM 709 C CA . PHE A 1 90 ? 12.007 -0.354 0.686 1.00 97.56 90 PHE A CA 1
ATOM 710 C C . PHE A 1 90 ? 11.584 -1.405 1.722 1.00 97.56 90 PHE A C 1
ATOM 712 O O . PHE A 1 90 ? 10.813 -1.090 2.627 1.00 97.56 90 PHE A O 1
ATOM 719 N N . LYS A 1 91 ? 12.143 -2.620 1.649 1.00 96.75 91 LYS A N 1
ATOM 720 C CA . LYS A 1 91 ? 11.801 -3.743 2.541 1.00 96.75 91 LYS A CA 1
ATOM 721 C C . LYS A 1 91 ? 12.468 -3.679 3.919 1.00 96.75 91 LYS A C 1
ATOM 723 O O . LYS A 1 91 ? 12.023 -4.360 4.842 1.00 96.75 91 LYS A O 1
ATOM 728 N N . SER A 1 92 ? 13.540 -2.903 4.079 1.00 95.38 92 SER A N 1
ATOM 729 C CA . SER A 1 92 ? 14.275 -2.824 5.345 1.00 95.38 92 SER A CA 1
ATOM 730 C C . SER A 1 92 ? 13.465 -2.139 6.451 1.00 95.38 92 SER A C 1
ATOM 732 O O . SER A 1 92 ? 12.595 -1.299 6.198 1.00 95.38 92 SER A O 1
ATOM 734 N N . LYS A 1 93 ? 13.769 -2.466 7.712 1.00 94.75 93 LYS A N 1
ATOM 735 C CA . LYS A 1 93 ? 13.222 -1.736 8.863 1.00 94.75 93 LYS A CA 1
ATOM 736 C C . LYS A 1 93 ? 13.791 -0.317 8.898 1.00 94.75 93 LYS A C 1
ATOM 738 O O . LYS A 1 93 ? 14.978 -0.126 8.648 1.00 94.75 93 LYS A O 1
ATOM 743 N N . THR A 1 94 ? 12.954 0.657 9.243 1.00 95.44 94 THR A N 1
ATOM 744 C CA . THR A 1 94 ? 13.391 2.040 9.478 1.00 95.44 94 THR A CA 1
ATOM 745 C C . THR A 1 94 ? 13.967 2.163 10.885 1.00 95.44 94 THR A C 1
ATOM 747 O O . THR A 1 94 ? 13.300 1.799 11.851 1.00 95.44 94 THR A O 1
ATOM 750 N N . ASN A 1 95 ? 15.193 2.668 11.008 1.00 95.50 95 ASN A N 1
ATOM 751 C CA . ASN A 1 95 ? 15.799 2.994 12.302 1.00 95.50 95 ASN A CA 1
ATOM 752 C C . ASN A 1 95 ? 15.528 4.461 12.707 1.00 95.50 95 ASN A C 1
ATOM 754 O O . ASN A 1 95 ? 14.974 5.234 11.926 1.00 95.50 95 ASN A O 1
ATOM 758 N N . GLN A 1 96 ? 15.917 4.851 13.927 1.00 95.88 96 GLN A N 1
ATOM 759 C CA . GLN A 1 96 ? 15.662 6.204 14.442 1.00 95.88 96 GLN A CA 1
ATOM 760 C C . GLN A 1 96 ? 16.301 7.300 13.574 1.00 95.88 96 GLN A C 1
ATOM 762 O O . GLN A 1 96 ? 15.614 8.247 13.213 1.00 95.88 96 GLN A O 1
ATOM 767 N N . GLN A 1 97 ? 17.567 7.146 13.171 1.00 96.69 97 GLN A N 1
ATOM 768 C CA . GLN A 1 97 ? 18.253 8.140 12.337 1.00 96.69 97 GLN A CA 1
ATOM 769 C C . GLN A 1 97 ? 17.520 8.364 11.005 1.00 96.69 97 GLN A C 1
ATOM 771 O O . GLN A 1 97 ? 17.270 9.499 10.608 1.00 96.69 97 GLN A O 1
ATOM 776 N N . GLN A 1 98 ? 17.130 7.281 10.330 1.00 96.31 98 GLN A N 1
ATOM 777 C CA . GLN A 1 98 ? 16.362 7.356 9.087 1.00 96.31 98 GLN A CA 1
ATOM 778 C C . GLN A 1 98 ? 15.006 8.028 9.309 1.00 96.31 98 GLN A C 1
ATOM 780 O O . GLN A 1 98 ? 14.564 8.813 8.473 1.00 96.31 98 GLN A O 1
ATOM 785 N N . LEU A 1 99 ? 14.335 7.739 10.427 1.00 97.44 99 LEU A N 1
ATOM 786 C CA . LEU A 1 99 ? 13.065 8.374 10.764 1.00 97.44 99 LEU A CA 1
ATOM 787 C C . LEU A 1 99 ? 13.224 9.884 10.989 1.00 97.44 99 LEU A C 1
ATOM 789 O O . LEU A 1 99 ? 12.396 10.657 10.507 1.00 97.44 99 LEU A O 1
ATOM 793 N N . ASP A 1 100 ? 14.293 10.307 11.661 1.00 96.88 100 ASP A N 1
ATOM 794 C CA . ASP A 1 100 ? 14.605 11.720 11.889 1.00 96.88 100 ASP A CA 1
ATOM 795 C C . ASP A 1 100 ? 14.871 12.453 10.566 1.00 96.88 100 ASP A C 1
ATOM 797 O O . ASP A 1 100 ? 14.354 13.551 10.337 1.00 96.88 100 ASP A O 1
ATOM 801 N N . GLU A 1 101 ? 15.611 11.822 9.651 1.00 96.62 101 GLU A N 1
ATOM 802 C CA . GLU A 1 101 ? 15.834 12.337 8.298 1.00 96.62 101 GLU A CA 1
ATOM 803 C C . GLU A 1 101 ? 14.526 12.442 7.504 1.00 96.62 101 GLU A C 1
ATOM 805 O O . GLU A 1 101 ? 14.272 13.474 6.878 1.00 96.62 101 GLU A O 1
ATOM 810 N N . ILE A 1 102 ? 13.653 11.429 7.570 1.00 96.94 102 ILE A N 1
ATOM 811 C CA . ILE A 1 102 ? 12.337 11.457 6.916 1.00 96.94 102 ILE A CA 1
ATOM 812 C C . ILE A 1 102 ? 11.483 12.600 7.474 1.00 96.94 102 ILE A C 1
ATOM 814 O O . ILE A 1 102 ? 10.942 13.397 6.701 1.00 96.94 102 ILE A O 1
ATOM 818 N N . ASN A 1 103 ? 11.394 12.724 8.800 1.00 96.00 103 ASN A N 1
ATOM 819 C CA . ASN A 1 103 ? 10.663 13.799 9.467 1.00 96.00 103 ASN A CA 1
ATOM 820 C C . ASN A 1 103 ? 11.142 15.178 9.000 1.00 96.00 103 ASN A C 1
ATOM 822 O O . ASN A 1 103 ? 10.330 16.023 8.611 1.00 96.00 103 ASN A O 1
ATOM 826 N N . LYS A 1 104 ? 12.460 15.391 8.991 1.00 96.56 104 LYS A N 1
ATOM 827 C CA . LYS A 1 104 ? 13.061 16.684 8.672 1.00 96.56 104 LYS A CA 1
ATOM 828 C C . LYS A 1 104 ? 12.984 17.018 7.185 1.00 96.56 104 LYS A C 1
ATOM 830 O O . LYS A 1 104 ? 12.532 18.102 6.825 1.00 96.56 104 LYS A O 1
ATOM 835 N N . ILE A 1 105 ? 13.453 16.116 6.326 1.00 96.00 105 ILE A N 1
ATOM 836 C CA . ILE A 1 105 ? 13.703 16.398 4.907 1.00 96.00 105 ILE A CA 1
ATOM 837 C C . ILE A 1 105 ? 12.427 16.214 4.086 1.00 96.00 105 ILE A C 1
ATOM 839 O O . ILE A 1 105 ? 12.061 17.091 3.304 1.00 96.00 105 ILE A O 1
ATOM 843 N N . ILE A 1 106 ? 11.730 15.093 4.277 1.00 95.50 106 ILE A N 1
ATOM 844 C CA . ILE A 1 106 ? 10.575 14.722 3.449 1.00 95.50 106 ILE A CA 1
ATOM 845 C C . ILE A 1 106 ? 9.302 15.350 4.012 1.00 95.50 106 ILE A C 1
ATOM 847 O O . ILE A 1 106 ? 8.556 16.017 3.294 1.00 95.50 106 ILE A O 1
ATOM 851 N N . LEU A 1 107 ? 9.071 15.184 5.316 1.00 95.50 107 LEU A N 1
ATOM 852 C CA . LEU A 1 107 ? 7.842 15.630 5.972 1.00 95.50 107 LEU A CA 1
ATOM 853 C C . LEU A 1 107 ? 7.896 17.086 6.451 1.00 95.50 107 LEU A C 1
ATOM 855 O O . LEU A 1 107 ? 6.869 17.622 6.876 1.00 95.50 107 LEU A O 1
ATOM 859 N N . LYS A 1 108 ? 9.067 17.736 6.379 1.00 96.00 108 LYS A N 1
ATOM 860 C CA . LYS A 1 108 ? 9.289 19.133 6.794 1.00 96.00 108 LYS A CA 1
ATOM 861 C C . LYS A 1 108 ? 8.771 19.413 8.212 1.00 96.00 108 LYS A C 1
ATOM 863 O O . LYS A 1 108 ? 8.178 20.460 8.460 1.00 96.00 108 LYS A O 1
ATOM 868 N N . ASN A 1 109 ? 8.944 18.448 9.118 1.00 92.94 109 ASN A N 1
ATOM 869 C CA . ASN A 1 109 ? 8.506 18.474 10.517 1.00 92.94 109 ASN A CA 1
ATOM 870 C C . ASN A 1 109 ? 6.999 18.719 10.736 1.00 92.94 109 ASN A C 1
ATOM 872 O O . ASN A 1 109 ? 6.598 19.187 11.797 1.00 92.94 109 ASN A O 1
ATOM 876 N N . LYS A 1 110 ? 6.138 18.393 9.761 1.00 94.69 110 LYS A N 1
ATOM 877 C CA . LYS A 1 110 ? 4.685 18.626 9.877 1.00 94.69 110 LYS A CA 1
ATOM 878 C C . LYS A 1 110 ? 3.934 17.601 10.738 1.00 94.69 110 LYS A C 1
ATOM 880 O O . LYS A 1 110 ? 2.869 17.924 11.257 1.00 94.69 110 LYS A O 1
ATOM 885 N N . TYR A 1 111 ? 4.455 16.378 10.856 1.00 92.06 111 TYR A N 1
ATOM 886 C CA . TYR A 1 111 ? 3.707 15.226 11.389 1.00 92.06 111 TYR A CA 1
ATOM 887 C C . TYR A 1 111 ? 4.304 14.587 12.654 1.00 92.06 111 TYR A C 1
ATOM 889 O O . TYR A 1 111 ? 3.621 13.794 13.296 1.00 92.06 111 TYR A O 1
ATOM 897 N N . SER A 1 112 ? 5.540 14.938 13.026 1.00 90.88 112 SER A N 1
ATOM 898 C CA . SER A 1 112 ? 6.213 14.520 14.269 1.00 90.88 112 SER A CA 1
ATOM 899 C C . SER A 1 112 ? 6.096 13.021 14.599 1.00 90.88 112 SER A C 1
ATOM 901 O O . SER A 1 112 ? 5.454 12.640 15.577 1.00 90.88 112 SER A O 1
ATOM 903 N N . PHE A 1 113 ? 6.719 12.161 13.789 1.00 97.06 113 PHE A N 1
ATOM 904 C CA . PHE A 1 113 ? 6.762 10.717 14.044 1.00 97.06 113 PHE A CA 1
ATOM 905 C C . PHE A 1 113 ? 7.901 10.317 14.985 1.00 97.06 113 PHE A C 1
ATOM 907 O O . PHE A 1 113 ? 8.989 10.885 14.917 1.00 97.06 113 PHE A O 1
ATOM 914 N N . SER A 1 114 ? 7.681 9.281 15.793 1.00 94.94 114 SER A N 1
ATOM 915 C CA . SER A 1 114 ? 8.703 8.623 16.617 1.00 94.94 114 SER A CA 1
ATOM 916 C C . SER A 1 114 ? 8.789 7.130 16.295 1.00 94.94 114 SER A C 1
ATOM 918 O O . SER A 1 114 ? 7.864 6.543 15.718 1.00 94.94 114 SER A O 1
ATOM 920 N N . LEU A 1 115 ? 9.919 6.497 16.618 1.00 94.88 115 LEU A N 1
ATOM 921 C CA . LEU A 1 115 ? 10.080 5.069 16.371 1.00 94.88 115 LEU A CA 1
ATOM 922 C C . LEU A 1 115 ? 9.049 4.295 17.198 1.00 94.88 115 LEU A C 1
ATOM 924 O O . LEU A 1 115 ? 8.939 4.484 18.406 1.00 94.88 115 LEU A O 1
ATOM 928 N N . THR A 1 116 ? 8.279 3.444 16.526 1.00 93.81 116 THR A N 1
ATOM 929 C CA . THR A 1 116 ? 7.181 2.682 17.128 1.00 93.81 116 THR A CA 1
ATOM 930 C C . THR A 1 116 ? 7.291 1.224 16.701 1.00 93.81 116 THR A C 1
ATOM 932 O O . THR A 1 116 ? 7.565 0.946 15.533 1.00 93.81 116 THR A O 1
ATOM 935 N N . ASP A 1 117 ? 7.061 0.286 17.623 1.00 93.06 117 ASP A N 1
ATOM 936 C CA . ASP A 1 117 ? 6.953 -1.129 17.266 1.00 93.06 117 ASP A CA 1
ATOM 937 C C . ASP A 1 117 ? 5.591 -1.410 16.625 1.00 93.06 117 ASP A C 1
ATOM 939 O O . ASP A 1 117 ? 4.565 -1.500 17.294 1.00 93.06 117 ASP A O 1
ATOM 943 N N . LEU A 1 118 ? 5.586 -1.558 15.303 1.00 94.19 118 LEU A N 1
ATOM 944 C CA . LEU A 1 118 ? 4.369 -1.813 14.540 1.00 94.19 118 LEU A CA 1
ATOM 945 C C . LEU A 1 118 ? 3.907 -3.272 14.572 1.00 94.19 118 LEU A C 1
ATOM 947 O O . LEU A 1 118 ? 2.834 -3.574 14.046 1.00 94.19 118 LEU A O 1
ATOM 951 N N . ASN A 1 119 ? 4.672 -4.185 15.182 1.00 93.88 119 ASN A N 1
ATOM 952 C CA . ASN A 1 119 ? 4.257 -5.584 15.284 1.00 93.88 119 ASN A CA 1
ATOM 953 C C . ASN A 1 119 ? 2.977 -5.747 16.108 1.00 93.88 119 ASN A C 1
ATOM 955 O O . ASN A 1 119 ? 2.206 -6.660 15.831 1.00 93.88 119 ASN A O 1
ATOM 959 N N . ILE A 1 120 ? 2.700 -4.832 17.043 1.00 95.25 120 ILE A N 1
ATOM 960 C CA . ILE A 1 120 ? 1.469 -4.847 17.846 1.00 95.25 120 ILE A CA 1
ATOM 961 C C . ILE A 1 120 ? 0.197 -4.660 17.002 1.00 95.25 120 ILE A C 1
ATOM 963 O O . ILE A 1 120 ? -0.874 -5.099 17.406 1.00 95.25 120 ILE A O 1
ATOM 967 N N . PHE A 1 121 ? 0.312 -4.034 15.826 1.00 97.00 121 PHE A N 1
ATOM 968 C CA . PHE A 1 121 ? -0.799 -3.817 14.891 1.00 97.00 121 PHE A CA 1
ATOM 969 C C . PHE A 1 121 ? -0.830 -4.854 13.766 1.00 97.00 121 PHE A C 1
ATOM 971 O O . PHE A 1 121 ? -1.755 -4.860 12.952 1.00 97.00 121 PHE A O 1
ATOM 978 N N . LYS A 1 122 ? 0.197 -5.703 13.658 1.00 96.75 122 LYS A N 1
ATOM 979 C CA . LYS A 1 122 ? 0.324 -6.666 12.566 1.00 96.75 122 LYS A CA 1
ATOM 980 C C . LYS A 1 122 ? -0.585 -7.862 12.832 1.00 96.75 122 LYS A C 1
ATOM 982 O O . LYS A 1 122 ? -0.425 -8.568 13.820 1.00 96.75 122 LYS A O 1
ATOM 987 N N . ILE A 1 123 ? -1.514 -8.111 11.914 1.00 95.50 123 ILE A N 1
ATOM 988 C CA . ILE A 1 123 ? -2.468 -9.224 12.002 1.00 95.50 123 ILE A CA 1
ATOM 989 C C . ILE A 1 123 ? -2.045 -10.379 11.095 1.00 95.50 123 ILE A C 1
ATOM 991 O O . ILE A 1 123 ? -2.092 -11.532 11.515 1.00 95.50 123 ILE A O 1
ATOM 995 N N . ASN A 1 124 ? -1.644 -10.061 9.860 1.00 95.19 124 ASN A N 1
ATOM 996 C CA . ASN A 1 124 ? -1.294 -11.008 8.798 1.00 95.19 124 ASN A CA 1
ATOM 997 C C . ASN A 1 124 ? -2.207 -12.251 8.740 1.00 95.19 124 ASN A C 1
ATOM 999 O O . ASN A 1 124 ? -1.763 -13.381 8.949 1.00 95.19 124 ASN A O 1
ATOM 1003 N N . LYS A 1 125 ? -3.505 -12.040 8.496 1.00 95.94 125 LYS A N 1
ATOM 1004 C CA . LYS A 1 125 ? -4.512 -13.109 8.543 1.00 95.94 125 LYS A CA 1
ATOM 1005 C C . LYS A 1 125 ? -5.476 -13.047 7.371 1.00 95.94 125 LYS A C 1
ATOM 1007 O O . LYS A 1 125 ? -6.015 -11.987 7.062 1.00 95.94 125 LYS A O 1
ATOM 1012 N N . VAL A 1 126 ? -5.759 -14.209 6.786 1.00 95.88 126 VAL A N 1
ATOM 1013 C CA . VAL A 1 126 ? -6.814 -14.372 5.778 1.00 95.88 126 VAL A CA 1
ATOM 1014 C C . VAL A 1 126 ? -8.164 -14.580 6.471 1.00 95.88 126 VAL A C 1
ATOM 1016 O O . VAL A 1 126 ? -8.293 -15.398 7.386 1.00 95.88 126 VAL A O 1
ATOM 1019 N N . LEU A 1 127 ? -9.179 -13.830 6.047 1.00 95.62 127 LEU A N 1
ATOM 1020 C CA . LEU A 1 127 ? -10.551 -13.884 6.554 1.00 95.62 127 LEU A CA 1
ATOM 1021 C C . LEU A 1 127 ? -11.533 -13.914 5.380 1.00 95.62 127 LEU A C 1
ATOM 1023 O O . LEU A 1 127 ? -11.251 -13.355 4.323 1.00 95.62 127 LEU A O 1
ATOM 1027 N N . SER A 1 128 ? -12.714 -14.504 5.574 1.00 96.38 128 SER A N 1
ATOM 1028 C CA . SER A 1 128 ? -13.831 -14.240 4.662 1.00 96.38 128 SER A CA 1
ATOM 1029 C C . SER A 1 128 ? -14.302 -12.792 4.819 1.00 96.38 128 SER A C 1
ATOM 1031 O O . SER A 1 128 ? -14.292 -12.250 5.930 1.00 96.38 128 SER A O 1
ATOM 1033 N N . ILE A 1 129 ? -14.764 -12.184 3.724 1.00 95.62 129 ILE A N 1
ATOM 1034 C CA . ILE A 1 129 ? -15.323 -10.823 3.710 1.00 95.62 129 ILE A CA 1
ATOM 1035 C C . ILE A 1 129 ? -16.436 -10.689 4.752 1.00 95.62 129 ILE A C 1
ATOM 1037 O O . ILE A 1 129 ? -16.374 -9.796 5.587 1.00 95.62 129 ILE A O 1
ATOM 1041 N N . SER A 1 130 ? -17.382 -11.634 4.790 1.00 95.69 130 SER A N 1
ATOM 1042 C CA . SER A 1 130 ? -18.491 -11.626 5.758 1.00 95.69 130 SER A CA 1
ATOM 1043 C C . SER A 1 130 ? -18.009 -11.565 7.214 1.00 95.69 130 SER A C 1
ATOM 1045 O O . SER A 1 130 ? -18.537 -10.797 8.020 1.00 95.69 130 SER A O 1
ATOM 1047 N N . LYS A 1 131 ? -16.975 -12.344 7.563 1.00 96.25 131 LYS A N 1
ATOM 1048 C CA . LYS A 1 131 ? -16.411 -12.332 8.917 1.00 96.25 131 LYS A CA 1
ATOM 1049 C C . LYS A 1 131 ? -15.727 -11.003 9.221 1.00 96.25 131 LYS A C 1
ATOM 1051 O O . LYS A 1 131 ? -15.881 -10.485 10.323 1.00 96.25 131 LYS A O 1
ATOM 1056 N N . PHE A 1 132 ? -14.976 -10.462 8.266 1.00 96.12 132 PHE A N 1
ATOM 1057 C CA . PHE A 1 132 ? -14.334 -9.162 8.418 1.00 96.12 132 PHE A CA 1
ATOM 1058 C C . PHE A 1 132 ? -15.360 -8.040 8.612 1.00 96.12 132 PHE A C 1
ATOM 1060 O O . PHE A 1 132 ? -15.271 -7.312 9.595 1.00 96.12 132 PHE A O 1
ATOM 1067 N N . GLU A 1 133 ? -16.355 -7.945 7.729 1.00 95.44 133 GLU A N 1
ATOM 1068 C CA . GLU A 1 133 ? -17.415 -6.931 7.769 1.00 95.44 133 GLU A CA 1
ATOM 1069 C C . GLU A 1 133 ? -18.190 -6.972 9.089 1.00 95.44 133 GLU A C 1
ATOM 1071 O O . GLU A 1 133 ? -18.393 -5.931 9.714 1.00 95.44 133 GLU A O 1
ATOM 1076 N N . LYS A 1 134 ? -18.532 -8.175 9.576 1.00 95.19 134 LYS A N 1
ATOM 1077 C CA . LYS A 1 134 ? -19.164 -8.357 10.890 1.00 95.19 134 LYS A CA 1
ATOM 1078 C C . LYS A 1 134 ? -18.266 -7.875 12.031 1.00 95.19 134 LYS A C 1
ATOM 1080 O O . LYS A 1 134 ? -18.730 -7.153 12.906 1.00 95.19 134 LYS A O 1
ATOM 1085 N N . ASN A 1 135 ? -16.992 -8.267 12.031 1.00 94.19 135 ASN A N 1
ATOM 1086 C CA . ASN A 1 135 ? -16.051 -7.906 13.096 1.00 94.19 135 ASN A CA 1
ATOM 1087 C C . ASN A 1 135 ? -15.749 -6.404 13.131 1.00 94.19 135 ASN A C 1
ATOM 1089 O O . ASN A 1 135 ? -15.517 -5.846 14.198 1.00 94.19 135 ASN A O 1
ATOM 1093 N N . LYS A 1 136 ? -15.706 -5.769 11.959 1.00 93.75 136 LYS A N 1
ATOM 1094 C CA . LYS A 1 136 ? -15.358 -4.357 11.794 1.00 93.75 136 LYS A CA 1
ATOM 1095 C C . LYS A 1 136 ? -16.558 -3.428 11.706 1.00 93.75 136 LYS A C 1
ATOM 1097 O O . LYS A 1 136 ? -16.356 -2.226 11.588 1.00 93.75 136 LYS A O 1
ATOM 1102 N N . ASN A 1 137 ? -17.772 -3.975 11.765 1.00 93.00 137 ASN A N 1
ATOM 1103 C CA . ASN A 1 137 ? -19.017 -3.235 11.592 1.00 93.00 137 ASN A CA 1
ATOM 1104 C C . ASN A 1 137 ? -18.954 -2.285 10.379 1.00 93.00 137 ASN A C 1
ATOM 1106 O O . ASN A 1 137 ? -19.248 -1.094 10.463 1.00 93.00 137 ASN A O 1
ATOM 1110 N N . THR A 1 138 ? -18.481 -2.807 9.248 1.00 93.19 138 THR A N 1
ATOM 1111 C CA . THR A 1 138 ? -18.271 -2.040 8.017 1.00 93.19 138 THR A CA 1
ATOM 1112 C C . THR A 1 138 ? -18.718 -2.857 6.817 1.00 93.19 138 THR A C 1
ATOM 1114 O O . THR A 1 138 ? -18.795 -4.079 6.899 1.00 93.19 138 THR A O 1
ATOM 1117 N N . SER A 1 139 ? -19.002 -2.193 5.697 1.00 92.62 139 SER A N 1
ATOM 1118 C CA . SER A 1 139 ? -19.296 -2.867 4.434 1.00 92.62 139 SER A CA 1
ATOM 1119 C C . SER A 1 139 ? -18.275 -2.465 3.387 1.00 92.62 139 SER A C 1
ATOM 1121 O O . SER A 1 139 ? -18.189 -1.294 3.031 1.00 92.62 139 SER A O 1
ATOM 1123 N N . LEU A 1 140 ? -17.557 -3.442 2.850 1.00 91.94 140 LEU A N 1
ATOM 1124 C CA . LEU A 1 140 ? -16.568 -3.272 1.791 1.00 91.94 140 LEU A CA 1
ATOM 1125 C C . LEU A 1 140 ? -17.202 -2.887 0.446 1.00 91.94 140 LEU A C 1
ATOM 1127 O O . LEU A 1 140 ? -16.546 -2.310 -0.418 1.00 91.94 140 LEU A O 1
ATOM 1131 N N . LYS A 1 141 ? -18.503 -3.154 0.279 1.00 89.06 141 LYS A N 1
ATOM 1132 C CA . LYS A 1 141 ? -19.286 -2.678 -0.869 1.00 89.06 141 LYS A CA 1
ATOM 1133 C C . LYS A 1 141 ? -19.448 -1.153 -0.857 1.00 89.06 141 LYS A C 1
ATOM 1135 O O . LYS A 1 141 ? -19.339 -0.514 -1.900 1.00 89.06 141 LYS A O 1
ATOM 1140 N N . ASN A 1 142 ? -19.718 -0.582 0.317 1.00 89.62 142 ASN A N 1
ATOM 1141 C CA . ASN A 1 142 ? -20.005 0.849 0.475 1.00 89.62 142 ASN A CA 1
ATOM 1142 C C . ASN A 1 142 ? -18.752 1.656 0.837 1.00 89.62 142 ASN A C 1
ATOM 1144 O O . ASN A 1 142 ? -18.625 2.820 0.466 1.00 89.62 142 ASN A O 1
ATOM 1148 N N . ASN A 1 143 ? -17.822 1.031 1.554 1.00 92.31 143 ASN A N 1
ATOM 1149 C CA . ASN A 1 143 ? -16.561 1.604 1.980 1.00 92.31 143 ASN A CA 1
ATOM 1150 C C . ASN A 1 143 ? -15.432 1.002 1.146 1.00 92.31 143 ASN A C 1
ATOM 1152 O O . ASN A 1 143 ? -14.916 -0.074 1.445 1.00 92.31 143 ASN A O 1
ATOM 1156 N N . LYS A 1 144 ? -15.091 1.688 0.056 1.00 94.12 144 LYS A N 1
ATOM 1157 C CA . LYS A 1 144 ? -14.063 1.229 -0.875 1.00 94.12 144 LYS A CA 1
ATOM 1158 C C . LYS A 1 144 ? -12.675 1.374 -0.262 1.00 94.12 144 LYS A C 1
ATOM 1160 O O . LYS A 1 144 ? -12.365 2.395 0.356 1.00 94.12 144 LYS A O 1
ATOM 1165 N N . GLN A 1 145 ? -11.821 0.387 -0.516 1.00 96.19 145 GLN A N 1
ATOM 1166 C CA . GLN A 1 145 ? -10.400 0.515 -0.226 1.00 96.19 145 GLN A CA 1
ATOM 1167 C C . GLN A 1 145 ? -9.801 1.637 -1.077 1.00 96.19 145 GLN A C 1
ATOM 1169 O O . GLN A 1 145 ? -10.240 1.857 -2.208 1.00 96.19 145 GLN A O 1
ATOM 1174 N N . LYS A 1 146 ? -8.783 2.317 -0.552 1.00 96.81 146 LYS A N 1
ATOM 1175 C CA . LYS A 1 146 ? -7.973 3.307 -1.270 1.00 96.81 146 LYS A CA 1
ATOM 1176 C C . LYS A 1 146 ? -6.574 2.735 -1.494 1.00 96.81 146 LYS A C 1
ATOM 1178 O O . LYS A 1 146 ? -5.990 2.181 -0.569 1.00 96.81 146 LYS A O 1
ATOM 1183 N N . GLY A 1 147 ? -6.055 2.856 -2.705 1.00 96.62 147 GLY A N 1
ATOM 1184 C CA . GLY A 1 147 ? -4.681 2.516 -3.068 1.00 96.62 147 GLY A CA 1
ATOM 1185 C C . GLY A 1 147 ? -3.854 3.772 -3.335 1.00 96.62 147 GLY A C 1
ATOM 1186 O O . GLY A 1 147 ? -4.365 4.895 -3.288 1.00 96.62 147 GLY A O 1
ATOM 1187 N N . LEU A 1 148 ? -2.571 3.589 -3.653 1.00 97.56 148 LEU A N 1
ATOM 1188 C CA . LEU A 1 148 ? -1.730 4.688 -4.143 1.00 97.56 148 LEU A CA 1
ATOM 1189 C C . LEU A 1 148 ? -2.289 5.260 -5.453 1.00 97.56 148 LEU A C 1
ATOM 1191 O O . LEU A 1 148 ? -3.049 4.591 -6.154 1.00 97.56 148 LEU A O 1
ATOM 1195 N N . LYS A 1 149 ? -1.888 6.484 -5.800 1.00 95.50 149 LYS A N 1
ATOM 1196 C CA . LYS A 1 149 ? -2.331 7.235 -6.987 1.00 95.50 149 LYS A CA 1
ATOM 1197 C C . LYS A 1 149 ? -3.838 7.485 -7.034 1.00 95.50 149 LYS A C 1
ATOM 1199 O O . LYS A 1 149 ? -4.414 7.619 -8.108 1.00 95.50 149 LYS A O 1
ATOM 1204 N N . GLY A 1 150 ? -4.476 7.553 -5.865 1.00 93.88 150 GLY A N 1
ATOM 1205 C CA . GLY A 1 150 ? -5.908 7.827 -5.735 1.00 93.88 150 GLY A CA 1
ATOM 1206 C C . GLY A 1 150 ? -6.825 6.683 -6.173 1.00 93.88 150 GLY A C 1
ATOM 1207 O O . GLY A 1 150 ? -8.039 6.892 -6.231 1.00 93.88 150 GLY A O 1
ATOM 1208 N N . ALA A 1 151 ? -6.272 5.498 -6.450 1.00 94.94 151 ALA A N 1
ATOM 1209 C CA . ALA A 1 151 ? -7.051 4.346 -6.877 1.00 94.94 151 ALA A CA 1
ATOM 1210 C C . ALA A 1 151 ? -8.004 3.859 -5.779 1.00 94.94 151 ALA A C 1
ATOM 1212 O O . ALA A 1 151 ? -7.763 4.033 -4.580 1.00 94.94 151 ALA A O 1
ATOM 1213 N N . LYS A 1 152 ? -9.093 3.218 -6.186 1.00 95.50 152 LYS A N 1
ATOM 1214 C CA . LYS A 1 152 ? -10.138 2.670 -5.330 1.00 95.50 152 LYS A CA 1
ATOM 1215 C C . LYS A 1 152 ? -10.478 1.248 -5.745 1.00 95.50 152 LYS A C 1
ATOM 1217 O O . LYS A 1 152 ? -10.448 0.902 -6.926 1.00 95.50 152 LYS A O 1
ATOM 1222 N N . SER A 1 153 ? -10.874 0.433 -4.772 1.00 94.69 153 SER A N 1
ATOM 1223 C CA . SER A 1 153 ? -11.370 -0.911 -5.066 1.00 94.69 153 SER A CA 1
ATOM 1224 C C . SER A 1 153 ? -12.669 -0.857 -5.884 1.00 94.69 153 SER A C 1
ATOM 1226 O O . SER A 1 153 ? -13.581 -0.081 -5.570 1.00 94.69 153 SER A O 1
ATOM 1228 N N . LYS A 1 154 ? -12.778 -1.718 -6.897 1.00 91.06 154 LYS A N 1
ATOM 1229 C CA . LYS A 1 154 ? -13.983 -1.913 -7.714 1.00 91.06 154 LYS A CA 1
ATOM 1230 C C . LYS A 1 154 ? -14.799 -3.098 -7.211 1.00 91.06 154 LYS A C 1
ATOM 1232 O O . LYS A 1 154 ? -15.843 -2.908 -6.594 1.00 91.06 154 LYS A O 1
ATOM 1237 N N . GLU A 1 155 ? -14.300 -4.301 -7.460 1.00 89.62 155 GLU A N 1
ATOM 1238 C CA . GLU A 1 155 ? -15.012 -5.556 -7.240 1.00 89.62 155 GLU A CA 1
ATOM 1239 C C . GLU A 1 155 ? -14.115 -6.547 -6.509 1.00 89.62 155 GLU A C 1
ATOM 1241 O O . GLU A 1 155 ? -12.928 -6.652 -6.804 1.00 89.62 155 GLU A O 1
ATOM 1246 N N . TYR A 1 156 ? -14.696 -7.260 -5.545 1.00 91.19 156 TYR A N 1
ATOM 1247 C CA . TYR A 1 156 ? -14.004 -8.301 -4.789 1.00 91.19 156 TYR A CA 1
ATOM 1248 C C . TYR A 1 156 ? -14.017 -9.624 -5.540 1.00 91.19 156 TYR A C 1
ATOM 1250 O O . TYR A 1 156 ? -15.080 -10.020 -6.037 1.00 91.19 156 TYR A O 1
ATOM 1258 N N . PHE A 1 157 ? -12.886 -10.329 -5.511 1.00 87.75 157 PHE A N 1
ATOM 1259 C CA . PHE A 1 157 ? -12.698 -11.610 -6.189 1.00 87.75 157 PHE A CA 1
ATOM 1260 C C . PHE A 1 157 ? -13.713 -12.674 -5.760 1.00 87.75 157 PHE A C 1
ATOM 1262 O O . PHE A 1 157 ? -14.413 -12.550 -4.742 1.00 87.75 157 PHE A O 1
ATOM 1269 N N . SER A 1 158 ? -13.819 -13.711 -6.587 1.00 83.56 158 SER A N 1
ATOM 1270 C CA . SER A 1 158 ? -14.833 -14.763 -6.476 1.00 83.56 158 SER A CA 1
ATOM 1271 C C . SER A 1 158 ? -14.766 -15.509 -5.137 1.00 83.56 158 SER A C 1
ATOM 1273 O O . SER A 1 158 ? -15.807 -15.780 -4.539 1.00 83.56 158 SER A O 1
ATOM 1275 N N . ASP A 1 159 ? -13.560 -15.700 -4.600 1.00 82.44 159 ASP A N 1
ATOM 1276 C CA . ASP A 1 159 ? -13.304 -16.384 -3.329 1.00 82.44 159 ASP A CA 1
ATOM 1277 C C . ASP A 1 159 ? -13.828 -15.644 -2.089 1.00 82.44 159 ASP A C 1
ATOM 1279 O O . ASP A 1 159 ? -13.908 -16.224 -1.000 1.00 82.44 159 ASP A O 1
ATOM 1283 N N . LYS A 1 160 ? -14.177 -14.355 -2.220 1.00 91.00 160 LYS A N 1
ATOM 1284 C CA . LYS A 1 160 ? -14.685 -13.494 -1.133 1.00 91.00 160 LYS A CA 1
ATOM 1285 C C . LYS A 1 160 ? -13.846 -13.570 0.148 1.00 91.00 160 LYS A C 1
ATOM 1287 O O . LYS A 1 160 ? -14.377 -13.538 1.265 1.00 91.00 160 LYS A O 1
ATOM 1292 N N . LYS A 1 161 ? -12.525 -13.635 -0.006 1.00 94.56 161 LYS A N 1
ATOM 1293 C CA . LYS A 1 161 ? -11.543 -13.590 1.081 1.00 94.56 161 LYS A CA 1
ATOM 1294 C C . LYS A 1 161 ? -10.675 -12.348 0.959 1.00 94.56 161 LYS A C 1
ATOM 1296 O O . LYS A 1 161 ? -10.480 -11.819 -0.127 1.00 94.56 161 LYS A O 1
ATOM 1301 N N . ILE A 1 162 ? -10.158 -11.891 2.089 1.00 95.38 162 ILE A N 1
ATOM 1302 C CA . ILE A 1 162 ? -9.208 -10.781 2.175 1.00 95.38 162 ILE A CA 1
ATOM 1303 C C . ILE A 1 162 ? -8.071 -11.173 3.110 1.00 95.38 162 ILE A C 1
ATOM 1305 O O . ILE A 1 162 ? -8.293 -11.929 4.063 1.00 95.38 162 ILE A O 1
ATOM 1309 N N . ARG A 1 163 ? -6.876 -10.625 2.890 1.00 96.38 163 ARG A N 1
ATOM 1310 C CA . ARG A 1 163 ? -5.773 -10.734 3.847 1.00 96.38 163 ARG A CA 1
ATOM 1311 C C . ARG A 1 163 ? -5.581 -9.399 4.554 1.00 96.38 163 ARG A C 1
ATOM 1313 O O . ARG A 1 163 ? -5.291 -8.385 3.931 1.00 96.38 163 ARG A O 1
ATOM 1320 N N . VAL A 1 164 ? -5.765 -9.405 5.871 1.00 97.62 164 VAL A N 1
ATOM 1321 C CA . VAL A 1 164 ? -5.527 -8.244 6.732 1.00 97.62 164 VAL A CA 1
ATOM 1322 C C . VAL A 1 164 ? -4.062 -8.247 7.140 1.00 97.62 164 VAL A C 1
ATOM 1324 O O . VAL A 1 164 ? -3.634 -9.144 7.867 1.00 97.62 164 VAL A O 1
ATOM 1327 N N . LEU A 1 165 ? -3.300 -7.254 6.686 1.00 97.62 165 LEU A N 1
ATOM 1328 C CA . LEU A 1 165 ? -1.887 -7.094 7.029 1.00 97.62 165 LEU A CA 1
ATOM 1329 C C . LEU A 1 165 ? -1.733 -6.395 8.382 1.00 97.62 165 LEU A C 1
ATOM 1331 O O . LEU A 1 165 ? -1.065 -6.922 9.275 1.00 97.62 165 LEU A O 1
ATOM 1335 N N . TYR A 1 166 ? -2.404 -5.252 8.543 1.00 98.19 166 TYR A N 1
ATOM 1336 C CA . TYR A 1 166 ? -2.345 -4.417 9.743 1.00 98.19 166 TYR A CA 1
ATOM 1337 C C . TYR A 1 166 ? -3.726 -3.909 10.142 1.00 98.19 166 TYR A C 1
ATOM 1339 O O . TYR A 1 166 ? -4.577 -3.654 9.287 1.00 98.19 166 TYR A O 1
ATOM 1347 N N . ASP A 1 167 ? -3.915 -3.710 11.440 1.00 97.12 167 ASP A N 1
ATOM 1348 C CA . ASP A 1 167 ? -5.137 -3.183 12.027 1.00 97.12 167 ASP A CA 1
ATOM 1349 C C . ASP A 1 167 ? -4.808 -2.124 13.086 1.00 97.12 167 ASP A C 1
ATOM 1351 O O . ASP A 1 167 ? -4.381 -2.439 14.193 1.00 97.12 167 ASP A O 1
ATOM 1355 N N . PHE A 1 168 ? -5.020 -0.856 12.733 1.00 96.12 168 PHE A N 1
ATOM 1356 C CA . PHE A 1 168 ? -4.842 0.305 13.608 1.00 96.12 168 PHE A CA 1
ATOM 1357 C C . PHE A 1 168 ? -6.180 0.771 14.214 1.00 96.12 168 PHE A C 1
ATOM 1359 O O . PHE A 1 168 ? -6.349 1.940 14.563 1.00 96.12 168 PHE A O 1
ATOM 1366 N N . GLY A 1 169 ? -7.178 -0.115 14.286 1.00 93.38 169 GLY A N 1
ATOM 1367 C CA . GLY A 1 169 ? -8.534 0.207 14.725 1.00 93.38 169 GLY A CA 1
ATOM 1368 C C . GLY A 1 169 ? -9.380 0.741 13.572 1.00 93.38 169 GLY A C 1
ATOM 1369 O O . GLY A 1 169 ? -10.068 -0.038 12.906 1.00 93.38 169 GLY A O 1
ATOM 1370 N N . ASN A 1 170 ? -9.314 2.056 13.334 1.00 93.31 170 ASN A N 1
ATOM 1371 C CA . ASN A 1 170 ? -10.094 2.743 12.291 1.00 93.31 170 ASN A CA 1
ATOM 1372 C C . ASN A 1 170 ? -9.417 2.722 10.916 1.00 93.31 170 ASN A C 1
ATOM 1374 O O . ASN A 1 170 ? -10.047 3.056 9.918 1.00 93.31 170 ASN A O 1
ATOM 1378 N N . ILE A 1 171 ? -8.140 2.352 10.845 1.00 97.00 171 ILE A N 1
ATOM 1379 C CA . ILE A 1 171 ? -7.418 2.178 9.585 1.00 97.00 171 ILE A CA 1
ATOM 1380 C C . ILE A 1 171 ? -6.960 0.728 9.518 1.00 97.00 171 ILE A C 1
ATOM 1382 O O . ILE A 1 171 ? -6.229 0.254 10.387 1.00 97.00 171 ILE A O 1
ATOM 1386 N N . VAL A 1 172 ? -7.392 0.025 8.480 1.00 97.38 172 VAL A N 1
ATOM 1387 C CA . VAL A 1 172 ? -7.000 -1.358 8.208 1.00 97.38 172 VAL A CA 1
ATOM 1388 C C . VAL A 1 172 ? -6.222 -1.387 6.904 1.00 97.38 172 VAL A C 1
ATOM 1390 O O . VAL A 1 172 ? -6.606 -0.731 5.940 1.00 97.38 172 VAL A O 1
ATOM 1393 N N . ILE A 1 173 ? -5.138 -2.154 6.865 1.00 98.00 173 ILE A N 1
ATOM 1394 C CA . ILE A 1 173 ? -4.338 -2.351 5.658 1.00 98.00 173 ILE A CA 1
ATOM 1395 C C . ILE A 1 173 ? -4.551 -3.775 5.167 1.00 98.00 173 ILE A C 1
ATOM 1397 O O . ILE A 1 173 ? -4.371 -4.738 5.918 1.00 98.00 173 ILE A O 1
ATOM 1401 N N . LEU A 1 174 ? -4.954 -3.886 3.910 1.00 97.38 174 LEU A N 1
ATOM 1402 C CA . LEU A 1 174 ? -5.353 -5.116 3.252 1.00 97.38 174 LEU A CA 1
ATOM 1403 C C . LEU A 1 174 ? -4.406 -5.406 2.091 1.00 97.38 174 LEU A C 1
ATOM 1405 O O . LEU A 1 174 ? -4.012 -4.502 1.355 1.00 97.38 174 LEU A O 1
ATOM 1409 N N . GLU A 1 175 ? -4.066 -6.674 1.918 1.00 96.19 175 GLU A N 1
ATOM 1410 C CA . GLU A 1 175 ? -3.416 -7.156 0.706 1.00 96.19 175 GLU A CA 1
ATOM 1411 C C . GLU A 1 175 ? -4.482 -7.622 -0.284 1.00 96.19 175 GLU A C 1
ATOM 1413 O O . GLU A 1 175 ? -5.443 -8.305 0.094 1.00 96.19 175 GLU A O 1
ATOM 1418 N N . ASN A 1 176 ? -4.305 -7.220 -1.539 1.00 95.25 176 ASN A N 1
ATOM 1419 C CA . ASN A 1 176 ? -5.110 -7.645 -2.667 1.00 95.25 176 ASN A CA 1
ATOM 1420 C C . ASN A 1 176 ? -4.155 -8.225 -3.712 1.00 95.25 176 ASN A C 1
ATOM 1422 O O . ASN A 1 176 ? -3.227 -7.529 -4.127 1.00 95.25 176 ASN A O 1
ATOM 1426 N N . ASP A 1 177 ? -4.369 -9.478 -4.087 1.00 92.25 177 ASP A N 1
ATOM 1427 C CA . ASP A 1 177 ? -3.528 -10.210 -5.030 1.00 92.25 177 ASP A CA 1
ATOM 1428 C C . ASP A 1 177 ? -4.410 -11.135 -5.872 1.00 92.25 177 ASP A C 1
ATOM 1430 O O . ASP A 1 177 ? -5.213 -11.889 -5.319 1.00 92.25 177 ASP A O 1
ATOM 1434 N N . ASN A 1 178 ? -4.289 -11.056 -7.193 1.00 88.06 178 ASN A N 1
ATOM 1435 C CA . ASN A 1 178 ? -4.940 -11.964 -8.142 1.00 88.06 178 ASN A CA 1
ATOM 1436 C C . ASN A 1 178 ? -3.936 -12.726 -9.017 1.00 88.06 178 ASN A C 1
ATOM 1438 O O . ASN A 1 178 ? -4.292 -13.235 -10.078 1.00 88.06 178 ASN A O 1
ATOM 1442 N N . ASN A 1 179 ? -2.672 -12.791 -8.606 1.00 82.00 179 ASN A N 1
ATOM 1443 C CA . ASN A 1 179 ? -1.653 -13.553 -9.301 1.00 82.00 179 ASN A CA 1
ATOM 1444 C C . ASN A 1 179 ? -1.848 -15.065 -9.077 1.00 82.00 179 ASN A C 1
ATOM 1446 O O . ASN A 1 179 ? -1.186 -15.687 -8.244 1.00 82.00 179 ASN A O 1
ATOM 1450 N N . ILE A 1 180 ? -2.771 -15.661 -9.839 1.00 66.62 180 ILE A N 1
ATOM 1451 C CA . ILE A 1 180 ? -3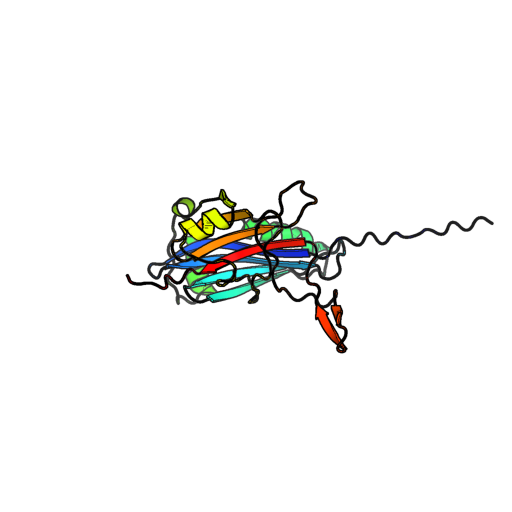.123 -17.090 -9.764 1.00 66.62 180 ILE A CA 1
ATOM 1452 C C . ILE A 1 180 ? -1.944 -17.988 -10.185 1.00 66.62 180 ILE A C 1
ATOM 1454 O O . ILE A 1 180 ? -1.842 -19.126 -9.722 1.00 66.62 180 ILE A O 1
ATOM 1458 N N . ASP A 1 181 ? -1.004 -17.476 -10.988 1.00 65.50 181 ASP A N 1
ATOM 1459 C CA . ASP A 1 181 ? 0.173 -18.225 -11.455 1.00 65.50 181 ASP A CA 1
ATOM 1460 C C . ASP A 1 181 ? 1.103 -18.663 -10.305 1.00 65.50 181 ASP A C 1
ATOM 1462 O O . ASP A 1 181 ? 1.951 -19.539 -10.482 1.00 65.50 181 ASP A O 1
ATOM 1466 N N . GLN A 1 182 ? 0.935 -18.105 -9.099 1.00 59.69 182 GLN A N 1
ATOM 1467 C CA . GLN A 1 182 ? 1.652 -18.527 -7.891 1.00 59.69 182 GLN A CA 1
ATOM 1468 C C . GLN A 1 182 ? 0.977 -19.691 -7.136 1.00 59.69 182 GLN A C 1
ATOM 1470 O O . GLN A 1 182 ? 1.415 -20.034 -6.038 1.00 59.69 182 GLN A O 1
ATOM 1475 N N . ASN A 1 183 ? -0.059 -20.330 -7.704 1.00 55.91 183 ASN A N 1
ATOM 1476 C CA . ASN A 1 183 ? -0.928 -21.302 -7.017 1.00 55.91 183 ASN A CA 1
ATOM 1477 C C . ASN A 1 183 ? -1.575 -20.735 -5.735 1.00 55.91 183 ASN A C 1
ATOM 1479 O O . ASN A 1 183 ? -1.912 -21.485 -4.813 1.00 55.91 183 ASN A O 1
ATOM 1483 N N . GLU A 1 184 ? -1.741 -19.413 -5.659 1.00 63.72 184 GLU A N 1
ATOM 1484 C CA . GLU A 1 184 ? -2.393 -18.740 -4.538 1.00 63.72 184 GLU A CA 1
ATOM 1485 C C . GLU A 1 184 ? -3.867 -18.438 -4.848 1.00 63.72 184 GLU A C 1
ATOM 1487 O O . GLU A 1 184 ? -4.290 -18.354 -6.000 1.00 63.72 184 GLU A O 1
ATOM 1492 N N . LEU A 1 185 ? -4.671 -18.314 -3.788 1.00 74.44 185 LEU A N 1
ATOM 1493 C CA . LEU A 1 185 ? -6.060 -17.857 -3.883 1.00 74.44 185 LEU A CA 1
ATOM 1494 C C . LEU A 1 185 ? -6.085 -16.393 -4.325 1.00 74.44 185 LEU A C 1
ATOM 1496 O O . LEU A 1 185 ? -5.266 -15.605 -3.850 1.00 74.44 185 LEU A O 1
ATOM 1500 N N . GLU A 1 186 ? -7.082 -16.003 -5.117 1.00 86.81 186 GLU A N 1
ATOM 1501 C CA . GLU A 1 186 ? -7.343 -14.582 -5.340 1.00 86.81 186 GLU A CA 1
ATOM 1502 C C . GLU A 1 186 ? -7.851 -13.951 -4.033 1.00 86.81 186 GLU A C 1
ATOM 1504 O O . GLU A 1 186 ? -8.840 -14.383 -3.427 1.00 86.81 186 GLU A O 1
ATOM 1509 N N . LEU A 1 187 ? -7.174 -12.907 -3.566 1.00 91.12 187 LEU A N 1
ATOM 1510 C CA . LEU A 1 187 ? -7.459 -12.245 -2.299 1.00 91.12 187 LEU A CA 1
ATOM 1511 C C . LEU A 1 187 ? -7.796 -10.781 -2.535 1.00 91.12 187 LEU A C 1
ATOM 1513 O O . LEU A 1 187 ? -7.098 -10.071 -3.249 1.00 91.12 187 LEU A O 1
ATOM 1517 N N . GLY A 1 188 ? -8.851 -10.293 -1.884 1.00 92.81 188 GLY A N 1
ATOM 1518 C CA . GLY A 1 188 ? -9.191 -8.877 -1.926 1.00 92.81 188 GLY A CA 1
ATOM 1519 C C . GLY A 1 188 ? -10.036 -8.477 -3.131 1.00 92.81 188 GLY A C 1
ATOM 1520 O O . GLY A 1 188 ? -11.046 -9.116 -3.442 1.00 92.81 188 GLY A O 1
ATOM 1521 N N . ALA A 1 189 ? -9.676 -7.348 -3.733 1.00 93.69 189 ALA A N 1
ATOM 1522 C CA . ALA A 1 189 ? -10.427 -6.698 -4.793 1.00 93.69 189 ALA A CA 1
ATOM 1523 C C . ALA A 1 189 ? -9.537 -6.176 -5.922 1.00 93.69 189 ALA A C 1
ATOM 1525 O O . ALA A 1 189 ? -8.390 -5.792 -5.701 1.00 93.69 189 ALA A O 1
ATOM 1526 N N . ASN A 1 190 ? -10.142 -6.046 -7.100 1.00 91.69 190 ASN A N 1
ATOM 1527 C CA . ASN A 1 190 ? -9.615 -5.262 -8.209 1.00 91.69 190 ASN A CA 1
ATOM 1528 C C . ASN A 1 190 ? -9.601 -3.766 -7.873 1.00 91.69 190 ASN A C 1
ATOM 1530 O O . ASN A 1 190 ? -10.475 -3.279 -7.148 1.00 91.69 190 ASN A O 1
ATOM 1534 N N . PHE A 1 191 ? -8.665 -3.021 -8.464 1.00 93.75 191 PHE A N 1
ATOM 1535 C CA . PHE A 1 191 ? -8.538 -1.566 -8.316 1.00 93.75 191 PHE A CA 1
ATOM 1536 C C . PHE A 1 191 ? -8.723 -0.840 -9.648 1.00 93.75 191 PHE A C 1
ATOM 1538 O O . PHE A 1 191 ? -8.459 -1.381 -10.717 1.00 93.75 191 PHE A O 1
ATOM 1545 N N . ASP A 1 192 ? -9.181 0.409 -9.591 1.00 92.62 192 ASP A N 1
ATOM 1546 C CA . ASP A 1 192 ? -9.443 1.256 -10.759 1.00 92.62 192 ASP A CA 1
ATOM 1547 C C . ASP A 1 192 ? -8.207 1.964 -11.341 1.00 92.62 192 ASP A C 1
ATOM 1549 O O . ASP A 1 192 ? -8.317 3.059 -11.892 1.00 92.62 192 ASP A O 1
ATOM 1553 N N . TYR A 1 193 ? -7.040 1.316 -11.291 1.00 92.44 193 TYR A N 1
ATOM 1554 C CA . TYR A 1 193 ? -5.852 1.812 -11.982 1.00 92.44 193 TYR A CA 1
ATOM 1555 C C . TYR A 1 193 ? -6.097 1.902 -13.492 1.00 92.44 193 TYR A C 1
ATOM 1557 O O . TYR A 1 193 ? -6.525 0.941 -14.133 1.00 92.44 193 TYR A O 1
ATOM 1565 N N . HIS A 1 194 ? -5.812 3.072 -14.061 1.00 86.94 194 HIS A N 1
ATOM 1566 C CA . HIS A 1 194 ? -5.932 3.307 -15.494 1.00 86.94 194 HIS A CA 1
ATOM 1567 C C . HIS A 1 194 ? -4.781 2.632 -16.246 1.00 86.94 194 HIS A C 1
ATOM 1569 O O . HIS A 1 194 ? -3.616 2.887 -15.935 1.00 86.94 194 HIS A O 1
ATOM 1575 N N . ASN A 1 195 ? -5.108 1.834 -17.263 1.00 84.94 195 ASN A N 1
ATOM 1576 C CA . ASN A 1 195 ? -4.145 1.253 -18.189 1.00 84.94 195 ASN A CA 1
ATOM 1577 C C . ASN A 1 195 ? -4.356 1.869 -19.580 1.00 84.94 195 ASN A C 1
ATOM 1579 O O . ASN A 1 195 ? -5.329 1.558 -20.264 1.00 84.94 195 ASN A O 1
ATOM 1583 N N . SER A 1 196 ? -3.443 2.752 -20.000 1.00 83.12 196 SER A N 1
ATOM 1584 C CA . SER A 1 196 ? -3.530 3.424 -21.307 1.00 83.12 196 SER A CA 1
ATOM 1585 C C . SER A 1 196 ? -3.367 2.487 -22.500 1.00 83.12 196 SER A C 1
ATOM 1587 O O . SER A 1 196 ? -3.838 2.814 -23.585 1.00 83.12 196 SER A O 1
ATOM 1589 N N . SER A 1 197 ? -2.716 1.341 -22.311 1.00 80.19 197 SER A N 1
ATOM 1590 C CA . SER A 1 197 ? -2.449 0.375 -23.380 1.00 80.19 197 SER A CA 1
ATOM 1591 C C . SER A 1 197 ? -3.550 -0.677 -23.524 1.00 80.19 197 SER A C 1
ATOM 1593 O O . SER A 1 197 ? -3.549 -1.422 -24.498 1.00 80.19 197 SER A O 1
ATOM 1595 N N . ASN A 1 198 ? -4.501 -0.732 -22.585 1.00 75.00 198 ASN A N 1
ATOM 1596 C CA . ASN A 1 198 ? -5.587 -1.711 -22.566 1.00 75.00 198 ASN A CA 1
ATOM 1597 C C . ASN A 1 198 ? -6.956 -1.013 -22.609 1.00 75.00 198 ASN A C 1
ATOM 1599 O O . ASN A 1 198 ? -7.742 -1.062 -21.659 1.00 75.00 198 ASN A O 1
ATOM 1603 N N . ILE A 1 199 ? -7.201 -0.290 -23.705 1.00 79.50 199 ILE A N 1
ATOM 1604 C CA . ILE A 1 199 ? -8.424 0.483 -23.944 1.00 79.50 199 ILE A CA 1
ATOM 1605 C C . ILE A 1 199 ? -9.291 -0.241 -24.977 1.00 79.50 199 ILE A C 1
ATOM 1607 O O . ILE A 1 199 ? -8.820 -0.618 -26.046 1.00 79.50 199 ILE A O 1
ATOM 1611 N N . THR A 1 200 ? -10.577 -0.380 -24.671 1.00 78.88 200 THR A N 1
ATOM 1612 C CA . THR A 1 200 ? -11.617 -0.838 -25.604 1.00 78.88 200 THR A CA 1
ATOM 1613 C C . THR A 1 200 ? -12.683 0.233 -25.768 1.00 78.88 200 THR A C 1
ATOM 1615 O O . THR A 1 200 ? -12.726 1.186 -24.994 1.00 78.88 200 THR A O 1
ATOM 1618 N N . THR A 1 201 ? -13.543 0.103 -26.772 1.00 83.69 201 THR A N 1
ATOM 1619 C CA . THR A 1 201 ? -14.658 1.028 -26.991 1.00 83.69 201 THR A CA 1
ATOM 1620 C C . THR A 1 201 ? -15.968 0.335 -26.634 1.00 83.69 201 THR A C 1
ATOM 1622 O O . THR A 1 201 ? -16.206 -0.791 -27.068 1.00 83.69 201 THR A O 1
ATOM 1625 N N . ASP A 1 202 ? -16.808 0.985 -25.829 1.00 81.25 202 ASP A N 1
ATOM 1626 C CA . ASP A 1 202 ? -18.138 0.469 -25.506 1.00 81.25 202 ASP A CA 1
ATOM 1627 C C . ASP A 1 202 ? -19.137 0.652 -26.657 1.00 81.25 202 ASP A C 1
ATOM 1629 O O . ASP A 1 202 ? -18.860 1.294 -27.672 1.00 81.25 202 ASP A O 1
ATOM 1633 N N . ASN A 1 203 ? -20.346 0.119 -26.477 1.00 82.38 203 ASN A N 1
ATOM 1634 C CA . ASN A 1 203 ? -21.429 0.229 -27.460 1.00 82.38 203 ASN A CA 1
ATOM 1635 C C . ASN A 1 203 ? -21.877 1.680 -27.735 1.00 82.38 203 ASN A C 1
ATOM 1637 O O . ASN A 1 203 ? -22.622 1.913 -28.683 1.00 82.38 203 ASN A O 1
ATOM 1641 N N . ASN A 1 204 ? -21.445 2.643 -26.916 1.00 83.50 204 ASN A N 1
ATOM 1642 C CA . ASN A 1 204 ? -21.753 4.065 -27.035 1.00 83.50 204 ASN A CA 1
ATOM 1643 C C . ASN A 1 204 ? -20.564 4.880 -27.583 1.00 83.50 204 ASN A C 1
ATOM 1645 O O . ASN A 1 204 ? -20.653 6.106 -27.646 1.00 83.50 204 ASN A O 1
ATOM 1649 N N . GLY A 1 205 ? -19.460 4.236 -27.977 1.00 80.94 205 GLY A N 1
ATOM 1650 C CA . GLY A 1 205 ? -18.278 4.914 -28.507 1.00 80.94 205 GLY A CA 1
ATOM 1651 C C . GLY A 1 205 ? -17.314 5.457 -27.445 1.00 80.94 205 GLY A C 1
ATOM 1652 O O . GLY A 1 205 ? -16.369 6.162 -27.798 1.00 80.94 205 GLY A O 1
ATOM 1653 N N . ASN A 1 206 ? -17.515 5.155 -26.159 1.00 84.31 206 ASN A N 1
ATOM 1654 C CA . ASN A 1 206 ? -16.630 5.616 -25.091 1.00 84.31 206 ASN A CA 1
ATOM 1655 C C . ASN A 1 206 ? -15.437 4.677 -24.917 1.00 84.31 206 ASN A C 1
ATOM 1657 O O . ASN A 1 206 ? -15.589 3.456 -24.889 1.00 84.31 206 ASN A O 1
ATOM 1661 N N . ASN A 1 207 ? -14.257 5.255 -24.703 1.00 79.56 207 ASN A N 1
ATOM 1662 C CA . A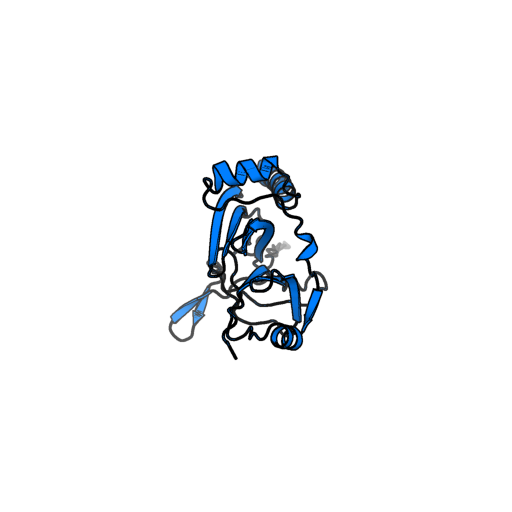SN A 1 207 ? -13.058 4.501 -24.358 1.00 79.56 207 ASN A CA 1
ATOM 1663 C C . ASN A 1 207 ? -13.125 4.001 -22.906 1.00 79.56 207 ASN A C 1
ATOM 1665 O O . ASN A 1 207 ? -13.212 4.795 -21.968 1.00 79.56 207 ASN A O 1
ATOM 1669 N N . ILE A 1 208 ? -13.029 2.687 -22.720 1.00 77.06 208 ILE A N 1
ATOM 1670 C CA . ILE A 1 208 ? -12.984 1.998 -21.433 1.00 77.06 208 ILE A CA 1
ATOM 1671 C C . ILE A 1 208 ? -11.618 1.330 -21.270 1.00 77.06 208 ILE A C 1
ATOM 1673 O O . ILE A 1 208 ? -11.260 0.429 -22.025 1.00 77.06 208 ILE A O 1
ATOM 1677 N N . SER A 1 209 ? -10.878 1.733 -20.235 1.00 79.19 209 SER A N 1
ATOM 1678 C CA . SER A 1 209 ? -9.690 1.008 -19.769 1.00 79.19 209 SER A CA 1
ATOM 1679 C C . SER A 1 209 ? -10.118 -0.283 -19.069 1.00 79.19 209 SER A C 1
ATOM 1681 O O . SER A 1 209 ? -10.787 -0.226 -18.031 1.00 79.19 209 SER A O 1
ATOM 1683 N N . LEU A 1 210 ? -9.676 -1.430 -19.582 1.00 73.69 210 LEU A N 1
ATOM 1684 C CA . LEU A 1 210 ? -9.933 -2.747 -18.988 1.00 73.69 210 LEU A CA 1
ATOM 1685 C C . LEU A 1 210 ? -9.102 -3.011 -17.720 1.00 73.69 210 LEU A C 1
ATOM 1687 O O . LEU A 1 210 ? -9.422 -3.918 -16.959 1.00 73.69 210 LEU A O 1
ATOM 1691 N N . GLY A 1 211 ? -8.107 -2.167 -17.428 1.00 83.44 211 GLY A N 1
ATOM 1692 C CA . GLY A 1 211 ? -7.278 -2.276 -16.226 1.00 83.44 211 GLY A CA 1
ATOM 1693 C C . GLY A 1 211 ? -6.065 -3.183 -16.436 1.00 83.44 211 GLY A C 1
ATOM 1694 O O . GLY A 1 211 ? -5.495 -3.210 -17.528 1.00 83.44 211 GLY A O 1
ATOM 1695 N N . PHE A 1 212 ? -5.641 -3.863 -15.372 1.00 87.50 212 PHE A N 1
ATOM 1696 C CA . PHE A 1 212 ? -4.462 -4.730 -15.353 1.00 87.50 212 PHE A CA 1
ATOM 1697 C C . PHE A 1 212 ? -4.873 -6.174 -15.086 1.00 87.50 212 PHE A C 1
ATOM 1699 O O . PHE A 1 212 ? -5.747 -6.414 -14.253 1.00 87.50 212 PHE A O 1
ATOM 1706 N N . ASP A 1 213 ? -4.212 -7.110 -15.761 1.00 86.56 213 ASP A N 1
ATOM 1707 C CA . ASP A 1 213 ? -4.496 -8.542 -15.636 1.00 86.56 213 ASP A CA 1
ATOM 1708 C C . ASP A 1 213 ? -4.032 -9.075 -14.277 1.00 86.56 213 ASP A C 1
ATOM 1710 O O . ASP A 1 213 ? -4.776 -9.771 -13.592 1.00 86.56 213 ASP A O 1
ATOM 1714 N N . ILE A 1 214 ? -2.823 -8.689 -13.854 1.00 86.69 214 ILE A N 1
ATOM 1715 C CA . ILE A 1 214 ? -2.263 -9.023 -12.540 1.00 86.69 214 ILE A CA 1
ATOM 1716 C C . ILE A 1 214 ? -2.145 -7.752 -11.701 1.00 86.69 214 ILE A C 1
ATOM 1718 O O . ILE A 1 214 ? -1.625 -6.728 -12.138 1.00 86.69 214 ILE A O 1
ATOM 1722 N N . SER A 1 215 ? -2.603 -7.822 -10.462 1.00 89.56 215 SER A N 1
ATOM 1723 C CA . SER A 1 215 ? -2.664 -6.726 -9.511 1.00 89.56 215 SER A CA 1
ATOM 1724 C C . SER A 1 215 ? -2.203 -7.196 -8.140 1.00 89.56 215 SER A C 1
ATOM 1726 O O . SER A 1 215 ? -2.883 -7.980 -7.489 1.00 89.56 215 SER A O 1
ATOM 1728 N N . GLN A 1 216 ? -1.088 -6.640 -7.674 1.00 94.25 216 GLN A N 1
ATOM 1729 C CA . GLN A 1 216 ? -0.617 -6.766 -6.297 1.00 94.25 216 GLN A CA 1
ATOM 1730 C C . GLN A 1 216 ? -0.723 -5.405 -5.619 1.00 94.25 216 GLN A C 1
ATOM 1732 O O . GLN A 1 216 ? 0.118 -4.524 -5.812 1.00 94.25 216 GLN A O 1
ATOM 1737 N N . VAL A 1 217 ? -1.795 -5.202 -4.855 1.00 96.69 217 VAL A N 1
ATOM 1738 C CA . VAL A 1 217 ? -2.168 -3.896 -4.304 1.00 96.69 217 VAL A CA 1
ATOM 1739 C C . VAL A 1 217 ? -2.361 -3.975 -2.797 1.00 96.69 217 VAL A C 1
ATOM 1741 O O . VAL A 1 217 ? -3.251 -4.652 -2.283 1.00 96.69 217 VAL A O 1
ATOM 1744 N N . THR A 1 218 ? -1.578 -3.191 -2.065 1.00 97.62 218 THR A N 1
ATOM 1745 C CA . THR A 1 218 ? -1.867 -2.867 -0.672 1.00 97.62 218 THR A CA 1
ATOM 1746 C C . THR A 1 218 ? -2.919 -1.762 -0.618 1.00 97.62 218 THR A C 1
ATOM 1748 O O . THR A 1 218 ? -2.635 -0.599 -0.911 1.00 97.62 218 THR A O 1
ATOM 1751 N N . GLY A 1 219 ? -4.141 -2.128 -0.242 1.00 96.56 219 GLY A N 1
ATOM 1752 C CA . GLY A 1 219 ? -5.245 -1.198 -0.046 1.00 96.56 219 GLY A CA 1
ATOM 1753 C C . GLY A 1 219 ? -5.367 -0.772 1.413 1.00 96.56 219 GLY A C 1
ATOM 1754 O O . GLY A 1 219 ? -5.111 -1.552 2.329 1.00 96.56 219 GLY A O 1
ATOM 1755 N N . ILE A 1 220 ? -5.803 0.462 1.645 1.00 97.38 220 ILE A N 1
ATOM 1756 C CA . ILE A 1 220 ? -6.224 0.929 2.966 1.00 97.38 220 ILE A CA 1
ATOM 1757 C C . ILE A 1 220 ? -7.746 0.975 3.028 1.00 97.38 220 ILE A C 1
ATOM 1759 O O . ILE A 1 220 ? -8.406 1.425 2.091 1.00 97.38 220 ILE A O 1
ATOM 1763 N N . LEU A 1 221 ? -8.312 0.567 4.152 1.00 96.25 221 LEU A N 1
ATOM 1764 C CA . LEU A 1 221 ? -9.715 0.756 4.474 1.00 96.25 221 LEU A CA 1
ATOM 1765 C C . LEU A 1 221 ? -9.811 1.682 5.679 1.00 96.25 221 LEU A C 1
ATOM 1767 O O . LEU A 1 221 ? -9.271 1.389 6.745 1.00 96.25 221 LEU A O 1
ATOM 1771 N N . ILE A 1 222 ? -10.520 2.790 5.504 1.00 94.81 222 ILE A N 1
ATOM 1772 C CA . ILE A 1 222 ? -10.785 3.750 6.571 1.00 94.81 222 ILE A CA 1
ATOM 1773 C C . ILE A 1 222 ? -12.191 3.478 7.087 1.00 94.81 222 ILE A C 1
ATOM 1775 O O . ILE A 1 222 ? -13.175 3.706 6.389 1.00 94.81 222 ILE A O 1
ATOM 1779 N N . ILE A 1 223 ? -12.292 2.975 8.308 1.00 92.50 223 ILE A N 1
ATOM 1780 C CA . ILE A 1 223 ? -13.553 2.682 8.974 1.00 92.50 223 ILE A CA 1
ATOM 1781 C C . ILE A 1 223 ? -13.939 3.915 9.784 1.00 92.50 223 ILE A C 1
ATOM 1783 O O . ILE A 1 223 ? -13.489 4.128 10.909 1.00 92.50 223 ILE A O 1
ATOM 1787 N N . ASN A 1 224 ? -14.797 4.737 9.191 1.00 81.25 224 ASN A N 1
ATOM 1788 C CA . ASN A 1 224 ? -15.501 5.767 9.933 1.00 81.25 224 ASN A CA 1
ATOM 1789 C C . ASN A 1 224 ? -16.610 5.057 10.702 1.00 81.25 224 ASN A C 1
ATOM 1791 O O . ASN A 1 224 ? -17.588 4.625 10.092 1.00 81.25 224 ASN A O 1
ATOM 1795 N N . ASN A 1 225 ? -16.451 4.888 12.014 1.00 61.59 225 ASN A N 1
ATOM 1796 C CA . ASN A 1 225 ? -17.531 4.389 12.859 1.00 61.59 225 ASN A CA 1
ATOM 1797 C C . ASN A 1 225 ? -18.694 5.388 12.805 1.00 61.59 225 ASN A C 1
ATOM 1799 O O . ASN A 1 225 ? -18.771 6.324 13.596 1.00 61.59 225 ASN A O 1
ATOM 1803 N N . ILE A 1 226 ? -19.608 5.196 11.857 1.00 46.44 226 ILE A N 1
ATOM 1804 C CA . ILE A 1 226 ? -20.922 5.820 11.883 1.00 46.44 226 ILE A CA 1
ATOM 1805 C C . ILE A 1 226 ? -21.791 4.889 12.720 1.00 46.44 226 ILE A C 1
ATOM 1807 O O . ILE A 1 226 ? -22.432 3.984 12.197 1.00 46.44 226 ILE A O 1
ATOM 1811 N N . ASN A 1 227 ? -21.702 5.054 14.039 1.00 37.53 227 ASN A N 1
ATOM 1812 C CA . ASN A 1 227 ? -22.866 5.164 14.915 1.00 37.53 227 ASN A CA 1
ATOM 1813 C C . ASN A 1 227 ? -22.416 5.404 16.364 1.00 37.53 227 ASN A C 1
ATOM 1815 O O . ASN A 1 227 ? -21.811 4.518 16.966 1.00 37.53 227 ASN A O 1
ATOM 1819 N N . PRO A 1 228 ? -22.766 6.556 16.960 1.00 42.75 228 PRO A N 1
ATOM 1820 C CA . PRO A 1 228 ? -23.064 6.604 18.376 1.00 42.75 228 PRO A CA 1
ATOM 1821 C C . PRO A 1 228 ? -24.452 5.978 18.570 1.00 42.75 228 PRO A C 1
ATOM 1823 O O . PRO A 1 228 ? -25.453 6.558 18.151 1.00 42.75 228 PRO A O 1
ATOM 1826 N N . LYS A 1 229 ? -24.514 4.793 19.169 1.00 30.58 229 LYS A N 1
ATOM 1827 C CA . LYS A 1 229 ? -25.657 4.361 19.979 1.00 30.58 229 LYS A CA 1
ATOM 1828 C C . LYS A 1 229 ? -25.140 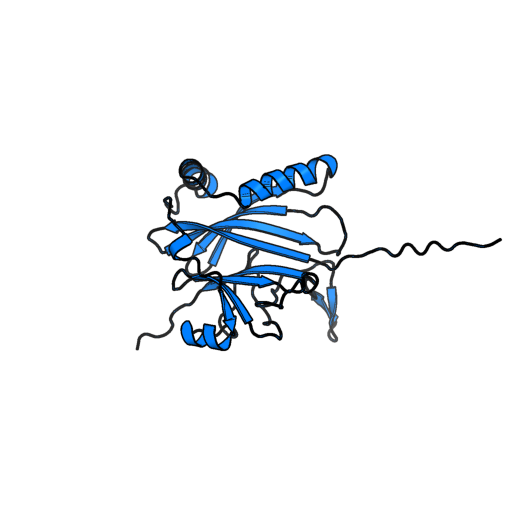3.529 21.135 1.00 30.58 229 LYS A C 1
ATOM 1830 O O . LYS A 1 229 ? -24.411 2.556 20.850 1.00 30.58 229 LYS A O 1
#